Protein AF-K0YQU2-F1 (afdb_monomer)

Nearest PDB structures (foldseek):
  7sel-assembly1_A  TM=1.657E-01  e=1.301E+00  Escherichia coli
  4wpe-assembly1_A-2  TM=1.872E-01  e=9.953E+00  Saccharomyces cerevisiae S288C

Foldseek 3Di:
DVVVVVVVVVVVVVQVVLVVVLLLLLLVLLLVLLVLLLVLLLDALVSVLVSLLVLLLLQLQCQLLLLVAPDSVLLSVLLNVLLVVLLVCCLVVLDPVVLVVSLVVSLVSQVVSLVVVPPPDDPSVSNSVSSSVSNNLSSLSSCLSSCNVASLSSLLSNLLSVLSNVLSVPDQQDDDPVSLVSLLVVLLVSLQVSLVCCVPPPSNVVSLVVQLVLFDPVCSRSNVPSSVLSNQLSNQLSVLVNVLVVSVVVDPGNRDSSSSSNSSSSRSSNSSVSSVVSSVVGND

Organism: NCBI:txid888439

Mean predicted aligned error: 8.85 Å

pLDDT: mean 78.56, std 14.88, range [32.31, 94.12]

Solvent-accessible surface area (backbone atoms only — not comparable to full-atom values): 14200 Å² total; per-residue (Å²): 118,77,70,64,56,55,56,59,56,53,61,50,54,55,52,55,49,51,59,60,69,51,49,58,55,23,33,48,39,20,29,51,49,12,47,49,31,38,55,29,39,74,46,59,65,73,58,29,46,50,52,47,50,51,50,38,47,56,24,17,68,31,31,10,65,51,61,66,28,76,50,28,66,61,28,9,47,52,13,36,54,42,21,51,51,39,35,53,48,22,74,73,66,44,45,60,76,50,48,64,52,46,49,52,53,36,47,51,50,41,52,51,55,60,60,71,57,60,89,79,73,61,64,59,70,57,33,44,52,41,24,44,51,46,27,51,38,27,36,34,27,33,46,53,46,27,33,62,91,44,66,56,40,36,69,40,26,39,52,50,11,52,50,36,36,63,59,32,71,71,70,59,45,55,87,49,78,75,27,50,54,51,27,29,54,51,12,30,53,49,8,45,52,42,26,52,48,40,76,70,31,80,85,46,34,62,51,45,65,63,52,36,75,68,28,62,80,92,54,42,43,49,78,58,41,31,22,52,49,22,22,54,50,24,47,51,49,33,54,47,46,40,50,54,50,51,60,53,68,71,52,90,62,93,74,55,70,55,26,32,40,17,62,19,40,47,51,72,19,47,47,29,51,61,43,49,52,51,50,50,70,50,73,103

Sequence (284 aa):
MRKQQKARTAGTTETWGKVLANRPAFYLTTAFAGLALIVGALCPFPVFAAIVGAMVAGFCIPWGRAAHAPAPLVSSAVALIVSLVTLIVLMFTEDFSSVPACFSFALLATFIGEISRGMERTHMSISVACSATGAAIATAGASWVALGEDPLWQLMALPVGLVIIVASVGGFFRRGLKRLGVSLGAGVVVGLIVAVIITNSSALNATTKVFLPSLPATWSSPYLLFPIFGAVLSAGAFFVQGFVADFRALDKKPVPVSALIATGLMMPLAMSIPAYALARLAGA

Secondary structure (DSSP, 8-state):
-HHHHHHHHHHHHHHHHHHHHTHHHHHHHHHHHHHHHHHHTTS-HHHHHHHHHHHHHHHHHHHHHHTT-SSHHHHHHHHHHHHHHHHHHHHHH--TTHHHHHHHHHHHHHHHHHHHTTT--SSHHHHHHHHHHHHHHHHHHHTTGGGTTSTHHHHHHHHHHHHHHHHHTSSTTSSSHHHHHHHHHHHHHHHHHHHHHHHH-HHHHHHHHHHGGGS-GGG--HHHHHHHHHHHHHHHHHHHHHHHHHHHHH--SPPPHHHHHHHHHHHHHHTHHHHHHHHHHH--

Structure (mmCIF, N/CA/C/O backbone):
data_AF-K0YQU2-F1
#
_entry.id   AF-K0YQU2-F1
#
loop_
_atom_site.group_PDB
_atom_site.id
_atom_site.type_symbol
_atom_site.label_atom_id
_atom_site.label_alt_id
_atom_site.label_comp_id
_atom_site.label_asym_id
_atom_site.label_entity_id
_atom_site.label_seq_id
_atom_site.pdbx_PDB_ins_code
_atom_site.Cartn_x
_atom_site.Cartn_y
_atom_site.Cartn_z
_atom_site.occupancy
_atom_site.B_iso_or_equiv
_atom_site.auth_seq_id
_atom_site.auth_comp_id
_atom_site.auth_asym_id
_atom_site.auth_atom_id
_atom_site.pdbx_PDB_model_num
ATOM 1 N N . MET A 1 1 ? -49.647 0.022 21.800 1.00 45.28 1 MET A N 1
ATOM 2 C CA . MET A 1 1 ? -48.589 -0.842 21.214 1.00 45.28 1 MET A CA 1
ATOM 3 C C . MET A 1 1 ? -48.342 -0.650 19.706 1.00 45.28 1 MET A C 1
ATOM 5 O O . MET A 1 1 ? -47.190 -0.718 19.305 1.00 45.28 1 MET A O 1
ATOM 9 N N . ARG A 1 2 ? -49.329 -0.307 18.855 1.00 41.66 2 ARG A N 1
ATOM 10 C CA . ARG A 1 2 ? -49.107 -0.108 17.395 1.00 41.66 2 ARG A CA 1
ATOM 11 C C . ARG A 1 2 ? -48.231 1.098 16.980 1.00 41.66 2 ARG A C 1
ATOM 13 O O . ARG A 1 2 ? -47.649 1.068 15.902 1.00 41.66 2 ARG A O 1
ATOM 20 N N . LYS A 1 3 ? -48.081 2.142 17.811 1.00 37.81 3 LYS A N 1
ATOM 21 C CA . LYS A 1 3 ? -47.227 3.314 17.495 1.00 37.81 3 LYS A CA 1
ATOM 22 C C . LYS A 1 3 ? -45.721 3.073 17.717 1.00 37.81 3 LYS A C 1
ATOM 24 O O . LYS A 1 3 ? -44.916 3.613 16.971 1.00 37.81 3 LYS A O 1
ATOM 29 N N . GLN A 1 4 ? -45.330 2.205 18.656 1.00 34.62 4 GLN A N 1
ATOM 30 C CA . GLN A 1 4 ? -43.915 1.860 18.890 1.00 34.62 4 GLN A CA 1
ATOM 31 C C . GLN A 1 4 ? -43.341 0.910 17.825 1.00 34.62 4 GLN A C 1
ATOM 33 O O . GLN A 1 4 ? -42.142 0.924 17.558 1.00 34.62 4 GLN A O 1
ATOM 38 N N . GLN A 1 5 ? -44.192 0.126 17.160 1.00 35.72 5 GLN A N 1
ATOM 39 C CA . GLN A 1 5 ? -43.774 -0.791 16.096 1.00 35.72 5 GLN A CA 1
ATOM 40 C C . GLN A 1 5 ? -43.490 -0.070 14.764 1.00 35.72 5 GLN A C 1
ATOM 42 O O . GLN A 1 5 ? -42.589 -0.482 14.036 1.00 35.72 5 GLN A O 1
ATOM 47 N N . LYS A 1 6 ? -44.185 1.047 14.485 1.00 32.41 6 LYS A N 1
ATOM 48 C CA . LYS A 1 6 ? -43.942 1.906 13.308 1.00 32.41 6 LYS A CA 1
ATOM 49 C C . LYS A 1 6 ? -42.635 2.711 13.408 1.00 32.41 6 LYS A C 1
ATOM 51 O O . LYS A 1 6 ? -41.961 2.901 12.405 1.00 32.41 6 LYS A O 1
ATOM 56 N N . ALA A 1 7 ? -42.229 3.119 14.614 1.00 36.59 7 ALA A N 1
ATOM 57 C CA . ALA A 1 7 ? -40.946 3.801 14.831 1.00 36.59 7 ALA A CA 1
ATOM 58 C C . ALA A 1 7 ? -39.736 2.855 14.669 1.00 36.59 7 ALA A C 1
ATOM 60 O O . ALA A 1 7 ? -38.699 3.246 14.139 1.00 36.59 7 ALA A O 1
ATOM 61 N N . ARG A 1 8 ? -39.885 1.578 15.057 1.00 34.97 8 ARG A N 1
ATOM 62 C CA . ARG A 1 8 ? -38.840 0.546 14.905 1.00 34.97 8 ARG A CA 1
ATOM 63 C C . ARG A 1 8 ? -38.575 0.139 13.453 1.00 34.97 8 ARG A C 1
ATOM 65 O O . ARG A 1 8 ? -37.467 -0.283 13.149 1.00 34.97 8 ARG A O 1
ATOM 72 N N . THR A 1 9 ? -39.574 0.252 12.579 1.00 37.34 9 THR A N 1
ATOM 73 C CA . THR A 1 9 ? -39.449 -0.063 11.146 1.00 37.34 9 THR A CA 1
ATOM 74 C C . THR A 1 9 ? -38.937 1.116 10.321 1.00 37.34 9 THR A C 1
ATOM 76 O O . THR A 1 9 ? -38.263 0.885 9.327 1.00 37.34 9 THR A O 1
ATOM 79 N N . ALA A 1 10 ? -39.181 2.360 10.746 1.00 35.59 10 ALA A N 1
ATOM 80 C CA . ALA A 1 10 ? -38.617 3.551 10.102 1.00 35.59 10 ALA A CA 1
ATOM 81 C C . ALA A 1 10 ? -37.115 3.742 10.407 1.00 35.59 10 ALA A C 1
ATOM 83 O O . ALA A 1 10 ? -36.346 4.129 9.531 1.00 35.59 10 ALA A O 1
ATOM 84 N N . GLY A 1 11 ? -36.673 3.410 11.628 1.00 32.31 11 GLY A N 1
ATOM 85 C CA . GLY A 1 11 ? -35.264 3.543 12.023 1.00 32.31 11 GLY A CA 1
ATOM 86 C C . GLY A 1 11 ? -34.316 2.541 11.354 1.00 32.31 11 GLY A C 1
ATOM 87 O O . GLY A 1 11 ? -33.132 2.838 11.193 1.00 32.31 11 GLY A O 1
ATOM 88 N N . THR A 1 12 ? -34.813 1.371 10.936 1.00 39.69 12 THR A N 1
ATOM 89 C CA . THR A 1 12 ? -34.020 0.352 10.229 1.00 39.69 12 THR A CA 1
ATOM 90 C C . THR A 1 12 ? -33.905 0.645 8.734 1.00 39.69 12 THR A C 1
ATOM 92 O O . THR A 1 12 ? -32.818 0.527 8.177 1.00 39.69 12 THR A O 1
ATOM 95 N N . THR A 1 13 ? -34.963 1.096 8.060 1.00 37.78 13 THR A N 1
ATOM 96 C CA . THR A 1 13 ? -34.884 1.453 6.630 1.00 37.78 13 THR A CA 1
ATOM 97 C C . THR A 1 13 ? -34.011 2.682 6.364 1.00 37.78 13 THR A C 1
ATOM 99 O O . THR A 1 13 ? -33.266 2.678 5.384 1.00 37.78 13 THR A O 1
ATOM 102 N N . GLU A 1 14 ? -33.992 3.685 7.251 1.00 36.78 14 GLU A N 1
ATOM 103 C CA . GLU A 1 14 ? -33.068 4.829 7.132 1.00 36.78 14 GLU A CA 1
ATOM 104 C C . GLU A 1 14 ? -31.592 4.441 7.311 1.00 36.78 14 GLU A C 1
ATOM 106 O O . GLU A 1 14 ? -30.720 4.976 6.621 1.00 36.78 14 GLU A O 1
ATOM 111 N N . THR A 1 15 ? -31.284 3.506 8.218 1.00 43.41 15 THR A N 1
ATOM 112 C CA . THR A 1 15 ? -29.902 3.041 8.432 1.00 43.41 15 THR A CA 1
ATOM 113 C C . THR A 1 15 ? -29.418 2.190 7.266 1.00 43.41 15 THR A C 1
ATOM 115 O O . THR A 1 15 ? -28.311 2.415 6.780 1.00 43.41 15 THR A O 1
ATOM 118 N N . TRP A 1 16 ? -30.247 1.282 6.744 1.00 37.28 16 TRP A N 1
ATOM 119 C CA . TRP A 1 16 ? -29.904 0.495 5.553 1.00 37.28 16 TRP A CA 1
ATOM 120 C C . TRP A 1 16 ? -29.792 1.361 4.288 1.00 37.28 16 TRP A C 1
ATOM 122 O O . TRP A 1 16 ? -28.868 1.158 3.497 1.00 37.28 16 TRP A O 1
ATOM 132 N N . GLY A 1 17 ? -30.653 2.375 4.132 1.00 37.19 17 GLY A N 1
ATOM 133 C CA . GLY A 1 17 ? -30.578 3.358 3.045 1.00 37.19 17 GLY A CA 1
ATOM 134 C C . GLY A 1 17 ? -29.286 4.183 3.071 1.00 37.19 17 GLY A C 1
ATOM 135 O O . GLY A 1 17 ? -28.625 4.310 2.042 1.00 37.19 17 GLY A O 1
ATOM 136 N N . LYS A 1 18 ? -28.850 4.654 4.249 1.00 42.28 18 LYS A N 1
ATOM 137 C CA . LYS A 1 18 ? -27.558 5.354 4.424 1.00 42.28 18 LYS A CA 1
ATOM 138 C C . LYS A 1 18 ? -26.348 4.431 4.223 1.00 42.28 18 LYS A C 1
ATOM 140 O O . LYS A 1 18 ? -25.352 4.848 3.638 1.00 42.28 18 LYS A O 1
ATOM 145 N N . VAL A 1 19 ? -26.435 3.164 4.640 1.00 46.06 19 VAL A N 1
ATOM 146 C CA . VAL A 1 19 ? -25.386 2.145 4.419 1.00 46.06 19 VAL A CA 1
ATOM 147 C C . VAL A 1 19 ? -25.227 1.794 2.931 1.00 46.06 19 VAL A C 1
ATOM 149 O O . VAL A 1 19 ? -24.111 1.529 2.486 1.00 46.06 19 VAL A O 1
ATOM 152 N N . LEU A 1 20 ? -26.308 1.824 2.141 1.00 44.59 20 LEU A N 1
ATOM 153 C CA . LEU A 1 20 ? -26.271 1.669 0.679 1.00 44.59 20 LEU A CA 1
ATOM 154 C C . LEU A 1 20 ? -25.805 2.950 -0.036 1.00 44.59 20 LEU A C 1
ATOM 156 O O . LEU A 1 20 ? -24.986 2.855 -0.950 1.00 44.59 20 LEU A O 1
ATOM 160 N N . ALA A 1 21 ? -26.245 4.127 0.419 1.00 48.56 21 ALA A N 1
ATOM 161 C CA . ALA A 1 21 ? -25.894 5.429 -0.159 1.00 48.56 21 ALA A CA 1
ATOM 162 C C . ALA A 1 21 ? -24.423 5.840 0.057 1.00 48.56 21 ALA A C 1
ATOM 164 O O . ALA A 1 21 ? -23.897 6.641 -0.709 1.00 48.56 21 ALA A O 1
ATOM 165 N N . ASN A 1 22 ? -23.739 5.259 1.050 1.00 53.88 22 ASN A N 1
ATOM 166 C CA . ASN A 1 22 ? -22.342 5.566 1.386 1.00 53.88 22 ASN A CA 1
ATOM 167 C C . ASN A 1 22 ? -21.306 4.614 0.747 1.00 53.88 22 ASN A C 1
ATOM 169 O O . ASN A 1 22 ? -20.103 4.866 0.803 1.00 53.88 22 ASN A O 1
ATOM 173 N N . ARG A 1 23 ? -21.738 3.534 0.081 1.00 63.09 23 ARG A N 1
ATOM 174 C CA . ARG A 1 23 ? -20.846 2.680 -0.727 1.00 63.09 23 ARG A CA 1
ATOM 175 C C . ARG A 1 23 ? -20.081 3.408 -1.847 1.00 63.09 23 ARG A C 1
ATOM 177 O O . ARG A 1 23 ? -18.907 3.073 -2.008 1.00 63.09 23 ARG A O 1
ATOM 184 N N . PRO A 1 24 ? -20.647 4.382 -2.592 1.00 69.44 24 PRO A N 1
ATOM 185 C CA . PRO A 1 24 ? -19.921 5.040 -3.678 1.00 69.44 24 PRO A CA 1
ATOM 186 C C . PRO A 1 24 ? -18.710 5.834 -3.192 1.00 69.44 24 PRO A C 1
ATOM 188 O O . PRO A 1 24 ? -17.690 5.800 -3.862 1.00 69.44 24 PRO A O 1
ATOM 191 N N . ALA A 1 25 ? -18.761 6.474 -2.017 1.00 73.38 25 ALA A N 1
ATOM 192 C CA . ALA A 1 25 ? -17.635 7.264 -1.507 1.00 73.38 25 ALA A CA 1
ATOM 193 C C . ALA A 1 25 ? -16.365 6.418 -1.329 1.00 73.38 25 ALA A C 1
ATOM 195 O O . ALA A 1 25 ? -15.284 6.842 -1.711 1.00 73.38 25 ALA A O 1
ATOM 196 N N . PHE A 1 26 ? -16.507 5.190 -0.828 1.00 77.69 26 PHE A N 1
ATOM 197 C CA . PHE A 1 26 ? -15.396 4.244 -0.717 1.00 77.69 26 PHE A CA 1
ATOM 198 C C . PHE A 1 26 ? -14.792 3.893 -2.075 1.00 77.69 26 PHE A C 1
ATOM 200 O O . PHE A 1 26 ? -13.592 4.047 -2.272 1.00 77.69 26 PHE A O 1
ATOM 207 N N . TYR A 1 27 ? -15.631 3.431 -3.005 1.00 81.00 27 TYR A N 1
ATOM 208 C CA . TYR A 1 27 ? -15.171 2.999 -4.321 1.00 81.00 27 TYR A CA 1
ATOM 209 C C . TYR A 1 27 ? -14.570 4.161 -5.112 1.00 81.00 27 TYR A C 1
ATOM 211 O O . TYR A 1 27 ? -13.546 3.979 -5.760 1.00 81.00 27 TYR A O 1
ATOM 219 N N . LEU A 1 28 ? -15.139 5.362 -4.977 1.00 84.12 28 LEU A N 1
ATOM 220 C CA . LEU A 1 28 ? -14.582 6.589 -5.533 1.00 84.12 28 LEU A CA 1
ATOM 221 C C . LEU A 1 28 ? -13.216 6.898 -4.923 1.00 84.12 28 LEU A C 1
ATOM 223 O O . LEU A 1 28 ? -12.273 7.087 -5.679 1.00 84.12 28 LEU A O 1
ATOM 227 N N . THR A 1 29 ? -13.064 6.904 -3.594 1.00 85.75 29 THR A N 1
ATOM 228 C CA . THR A 1 29 ? -11.754 7.162 -2.969 1.00 85.75 29 THR A CA 1
ATOM 229 C C . THR A 1 29 ? -10.708 6.143 -3.412 1.00 85.75 29 THR A C 1
ATOM 231 O O . THR A 1 29 ? -9.597 6.530 -3.762 1.00 85.75 29 THR A O 1
ATOM 234 N N . THR A 1 30 ? -11.053 4.855 -3.443 1.00 86.25 30 THR A N 1
ATOM 235 C CA . THR A 1 30 ? -10.138 3.803 -3.902 1.00 86.25 30 THR A CA 1
ATOM 236 C C . THR A 1 30 ? -9.769 3.986 -5.376 1.00 86.25 30 THR A C 1
ATOM 238 O O . THR A 1 30 ? -8.590 3.909 -5.713 1.00 86.25 30 THR A O 1
ATOM 241 N N . ALA A 1 31 ? -10.733 4.304 -6.247 1.00 88.25 31 ALA A N 1
ATOM 242 C CA . ALA A 1 31 ? -10.476 4.582 -7.660 1.00 88.25 31 ALA A CA 1
ATOM 243 C C . ALA A 1 31 ? -9.589 5.823 -7.857 1.00 88.25 31 ALA A C 1
ATOM 245 O O . ALA A 1 31 ? -8.619 5.763 -8.610 1.00 88.25 31 ALA A O 1
ATOM 246 N N . PHE A 1 32 ? -9.870 6.920 -7.144 1.00 91.25 32 PHE A N 1
ATOM 247 C CA . PHE A 1 32 ? -9.057 8.139 -7.178 1.00 91.25 32 PHE A CA 1
ATOM 248 C C . PHE A 1 32 ? -7.636 7.892 -6.686 1.00 91.25 32 PHE A C 1
ATOM 250 O O . PHE A 1 32 ? -6.695 8.415 -7.270 1.00 91.25 32 PHE A O 1
ATOM 257 N N . ALA A 1 33 ? -7.464 7.077 -5.650 1.00 90.88 33 ALA A N 1
ATOM 258 C CA . ALA A 1 33 ? -6.143 6.727 -5.159 1.00 90.88 33 ALA A CA 1
ATOM 259 C C . ALA A 1 33 ? -5.370 5.835 -6.144 1.00 90.88 33 ALA A C 1
ATOM 261 O O . ALA A 1 33 ? -4.177 6.042 -6.348 1.00 90.88 33 ALA A O 1
ATOM 262 N N . GLY A 1 34 ? -6.047 4.889 -6.805 1.00 91.38 34 GLY A N 1
ATOM 263 C CA . GLY A 1 34 ? -5.455 4.118 -7.901 1.00 91.38 34 GLY A CA 1
ATOM 264 C C . GLY A 1 34 ? -5.037 5.012 -9.073 1.00 91.38 34 GLY A C 1
ATOM 265 O O . GLY A 1 34 ? -3.929 4.879 -9.586 1.00 91.38 34 GLY A O 1
ATOM 266 N N . LEU A 1 35 ? -5.877 5.985 -9.437 1.00 93.00 35 LEU A N 1
ATOM 267 C CA . LEU A 1 35 ? -5.555 6.984 -10.457 1.00 93.00 35 LEU A CA 1
ATOM 268 C C . LEU A 1 35 ? -4.378 7.875 -10.036 1.00 93.00 35 LEU A C 1
ATOM 270 O O . LEU A 1 35 ? -3.512 8.155 -10.858 1.00 93.00 35 LEU A O 1
ATOM 274 N N . ALA A 1 36 ? -4.314 8.285 -8.768 1.00 93.06 36 ALA A N 1
ATOM 275 C CA . ALA A 1 36 ? -3.219 9.091 -8.235 1.00 93.06 36 ALA A CA 1
ATOM 276 C C . ALA A 1 36 ? -1.871 8.362 -8.331 1.00 93.06 36 ALA A C 1
ATOM 278 O O . ALA A 1 36 ? -0.874 8.991 -8.670 1.00 93.06 36 ALA A O 1
ATOM 279 N N . LEU A 1 37 ? -1.844 7.041 -8.115 1.00 92.00 37 LEU A N 1
ATOM 280 C CA . LEU A 1 37 ? -0.643 6.227 -8.333 1.00 92.00 37 LEU A CA 1
ATOM 281 C C . LEU A 1 37 ? -0.259 6.147 -9.818 1.00 92.00 37 LEU A C 1
ATOM 283 O O . LEU A 1 37 ? 0.916 6.289 -10.142 1.00 92.00 37 LEU A O 1
ATOM 287 N N . ILE A 1 38 ? -1.231 5.983 -10.725 1.00 91.69 38 ILE A N 1
ATOM 288 C CA . ILE A 1 38 ? -0.979 5.963 -12.180 1.00 91.69 38 ILE A CA 1
ATOM 289 C C . ILE A 1 38 ? -0.418 7.304 -12.661 1.00 91.69 38 ILE A C 1
ATOM 291 O O . ILE A 1 38 ? 0.577 7.332 -13.377 1.00 91.69 38 ILE A O 1
ATOM 295 N N . VAL A 1 39 ? -1.045 8.415 -12.268 1.00 90.81 39 VAL A N 1
ATOM 296 C CA . VAL A 1 39 ? -0.579 9.763 -12.624 1.00 90.81 39 VAL A CA 1
ATOM 297 C C . VAL A 1 39 ? 0.779 10.029 -11.984 1.00 90.81 39 VAL A C 1
ATOM 299 O O . VAL A 1 39 ? 1.688 10.504 -12.656 1.00 90.81 39 VAL A O 1
ATOM 302 N N . GLY A 1 40 ? 0.942 9.658 -10.713 1.00 88.25 40 GLY A N 1
ATOM 303 C CA . GLY A 1 40 ? 2.195 9.793 -9.985 1.00 88.25 40 GLY A CA 1
ATOM 304 C C . GLY A 1 40 ? 3.355 9.043 -10.643 1.00 88.25 40 GLY A C 1
ATOM 305 O O . GLY A 1 40 ? 4.455 9.583 -10.684 1.00 88.25 40 GLY A O 1
ATOM 306 N N . ALA A 1 41 ? 3.107 7.872 -11.241 1.00 87.81 41 ALA A N 1
ATOM 307 C CA . ALA A 1 41 ? 4.103 7.113 -12.007 1.00 87.81 41 ALA A CA 1
ATOM 308 C C . ALA A 1 41 ? 4.654 7.870 -13.231 1.00 87.81 41 ALA A C 1
ATOM 310 O O . ALA A 1 41 ? 5.731 7.540 -13.721 1.00 87.81 41 ALA A O 1
ATOM 311 N N . LEU A 1 42 ? 3.921 8.870 -13.732 1.00 87.12 42 LEU A N 1
ATOM 312 C CA . LEU A 1 42 ? 4.318 9.716 -14.863 1.00 87.12 42 LEU A CA 1
ATOM 313 C C . LEU A 1 42 ? 4.958 11.041 -14.419 1.00 87.12 42 LEU A C 1
ATOM 315 O O . LEU A 1 42 ? 5.406 11.821 -15.259 1.00 87.12 42 LEU A O 1
ATOM 319 N N . CYS A 1 43 ? 4.973 11.327 -13.117 1.00 87.81 43 CYS A N 1
ATOM 320 C CA . CYS A 1 43 ? 5.525 12.555 -12.563 1.00 87.81 43 CYS A CA 1
ATOM 321 C C . CYS A 1 43 ? 6.977 12.365 -12.085 1.00 87.81 43 CYS A C 1
ATOM 323 O O . CYS A 1 43 ? 7.444 11.240 -11.924 1.00 87.81 43 CYS A O 1
ATOM 325 N N . PRO A 1 44 ? 7.713 13.456 -11.808 1.00 87.75 44 PRO A N 1
ATOM 326 C CA . PRO A 1 44 ? 8.977 13.382 -11.080 1.00 87.75 44 PRO A CA 1
ATOM 327 C C . PRO A 1 44 ? 8.789 12.817 -9.665 1.00 87.75 44 PRO A C 1
ATOM 329 O O . PRO A 1 44 ? 7.760 13.057 -9.028 1.00 87.75 44 PRO A O 1
ATOM 332 N N . PHE A 1 45 ? 9.813 12.141 -9.138 1.00 86.06 45 PHE A N 1
ATOM 333 C CA . PHE A 1 45 ? 9.758 11.497 -7.820 1.00 86.06 45 PHE A CA 1
ATOM 334 C C . PHE A 1 45 ? 9.293 12.415 -6.668 1.00 86.06 45 PHE A C 1
ATOM 336 O O . PHE A 1 45 ? 8.426 11.985 -5.908 1.00 86.06 45 PHE A O 1
ATOM 343 N N . PRO A 1 46 ? 9.726 13.692 -6.551 1.00 89.06 46 PRO A N 1
ATOM 344 C CA . PRO A 1 46 ? 9.232 14.575 -5.489 1.00 89.06 46 PRO A CA 1
ATOM 345 C C . PRO A 1 46 ? 7.711 14.786 -5.520 1.00 89.06 46 PRO A C 1
ATOM 347 O O . PRO A 1 46 ? 7.071 14.898 -4.475 1.00 89.06 46 PRO A O 1
ATOM 350 N N . VAL A 1 47 ? 7.115 14.804 -6.716 1.00 90.44 47 VAL A N 1
ATOM 351 C CA . VAL A 1 47 ? 5.661 14.922 -6.887 1.00 90.44 47 VAL A CA 1
ATOM 352 C C . VAL A 1 47 ? 4.975 13.624 -6.464 1.00 90.44 47 VAL A C 1
ATOM 354 O O . VAL A 1 47 ? 3.970 13.670 -5.757 1.00 90.44 47 VAL A O 1
ATOM 357 N N . PHE A 1 48 ? 5.535 12.468 -6.830 1.00 90.31 48 PHE A N 1
ATOM 358 C CA . PHE A 1 48 ? 5.033 11.168 -6.382 1.00 90.31 48 PHE A CA 1
ATOM 359 C C . PHE A 1 48 ? 5.088 11.025 -4.853 1.00 90.31 48 PHE A C 1
ATOM 361 O O . PHE A 1 48 ? 4.084 10.671 -4.233 1.00 90.31 48 PHE A O 1
ATOM 368 N N . ALA A 1 49 ? 6.212 11.385 -4.229 1.00 90.31 49 ALA A N 1
ATOM 369 C CA . ALA A 1 49 ? 6.368 11.381 -2.776 1.00 90.31 49 ALA A CA 1
ATOM 370 C C . ALA A 1 49 ? 5.351 12.309 -2.087 1.00 90.31 49 ALA A C 1
ATOM 372 O O . ALA A 1 49 ? 4.754 11.931 -1.077 1.00 90.31 49 ALA A O 1
ATOM 373 N N . ALA A 1 50 ? 5.075 13.487 -2.662 1.00 91.50 50 ALA A N 1
ATOM 374 C CA . ALA A 1 50 ? 4.041 14.392 -2.161 1.00 91.50 50 ALA A CA 1
ATOM 375 C C . ALA A 1 50 ? 2.623 13.800 -2.279 1.00 91.50 50 ALA A C 1
ATOM 377 O O . ALA A 1 50 ? 1.829 13.929 -1.345 1.00 91.50 50 ALA A O 1
ATOM 378 N N . ILE A 1 51 ? 2.308 13.110 -3.384 1.00 93.25 51 ILE A N 1
ATOM 379 C CA . ILE A 1 51 ? 1.033 12.393 -3.562 1.00 93.25 51 ILE A CA 1
ATOM 380 C C . ILE A 1 51 ? 0.879 11.309 -2.487 1.00 93.25 51 ILE A C 1
ATOM 382 O O . ILE A 1 51 ? -0.153 11.255 -1.816 1.00 93.25 51 ILE A O 1
ATOM 386 N N . VAL A 1 52 ? 1.912 10.488 -2.271 1.00 92.12 52 VAL A N 1
ATOM 387 C CA . VAL A 1 52 ? 1.926 9.459 -1.217 1.00 92.12 52 VAL A CA 1
ATOM 388 C C . VAL A 1 52 ? 1.746 10.095 0.162 1.00 92.12 52 VAL A C 1
ATOM 390 O O . VAL A 1 52 ? 0.909 9.638 0.940 1.00 92.12 52 VAL A O 1
ATOM 393 N N . GLY A 1 53 ? 2.460 11.185 0.456 1.00 92.44 53 GLY A N 1
ATOM 394 C CA . GLY A 1 53 ? 2.322 11.931 1.709 1.00 92.44 53 GLY A CA 1
ATOM 395 C C . GLY A 1 53 ? 0.900 12.452 1.936 1.00 92.44 53 GLY A C 1
ATOM 396 O O . GLY A 1 53 ? 0.351 12.307 3.030 1.00 92.44 53 GLY A O 1
ATOM 397 N N . ALA A 1 54 ? 0.253 12.977 0.892 1.00 93.69 54 ALA A N 1
ATOM 398 C CA . ALA A 1 54 ? -1.142 13.409 0.952 1.00 93.69 54 ALA A CA 1
ATOM 399 C C . ALA A 1 54 ? -2.106 12.236 1.202 1.00 93.69 54 ALA A C 1
ATOM 401 O O . ALA A 1 54 ? -3.054 12.373 1.979 1.00 93.69 54 ALA A O 1
ATOM 402 N N . MET A 1 55 ? -1.857 11.069 0.599 1.00 94.12 55 MET A N 1
ATOM 403 C CA . MET A 1 55 ? -2.647 9.853 0.835 1.00 94.12 55 MET A CA 1
ATOM 404 C C . MET A 1 55 ? -2.482 9.332 2.266 1.00 94.12 55 MET A C 1
ATOM 406 O O . MET A 1 55 ? -3.472 8.990 2.912 1.00 94.12 55 MET A O 1
ATOM 410 N N . VAL A 1 56 ? -1.253 9.321 2.786 1.00 94.00 56 VAL A N 1
ATOM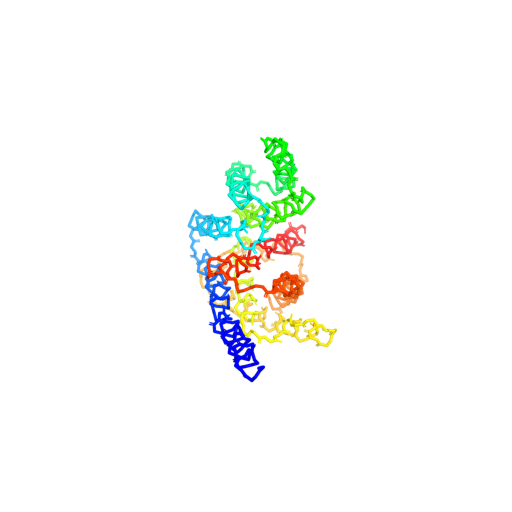 411 C CA . VAL A 1 56 ? -0.949 8.965 4.179 1.00 94.00 56 VAL A CA 1
ATOM 412 C C . VAL A 1 56 ? -1.666 9.916 5.140 1.00 94.00 56 VAL A C 1
ATOM 414 O O . VAL A 1 56 ? -2.383 9.460 6.030 1.00 94.00 56 VAL A O 1
ATOM 417 N N . ALA A 1 57 ? -1.569 11.232 4.933 1.00 92.94 57 ALA A N 1
ATOM 418 C CA . ALA A 1 57 ? -2.265 12.212 5.766 1.00 92.94 57 ALA A CA 1
ATOM 419 C C . ALA A 1 57 ? -3.796 12.059 5.685 1.00 92.94 57 ALA A C 1
ATOM 421 O O . ALA A 1 57 ? -4.478 12.037 6.714 1.00 92.94 57 ALA A O 1
ATOM 422 N N . GLY A 1 58 ? -4.333 11.883 4.473 1.00 91.00 58 GLY A N 1
ATOM 423 C CA . GLY A 1 58 ? -5.758 11.652 4.222 1.00 91.00 58 GLY A CA 1
ATOM 424 C C . GLY A 1 58 ? -6.296 10.368 4.859 1.00 91.00 58 GLY A C 1
ATOM 425 O O . GLY A 1 58 ? -7.476 10.306 5.203 1.00 91.00 58 GLY A O 1
ATOM 426 N N . PHE A 1 59 ? -5.438 9.367 5.071 1.00 93.12 59 PHE A N 1
ATOM 427 C CA . PHE A 1 59 ? -5.749 8.160 5.833 1.00 93.12 59 PHE A CA 1
ATOM 428 C C . PHE A 1 59 ? -5.676 8.397 7.350 1.00 93.12 59 PHE A C 1
ATOM 430 O O . PHE A 1 59 ? -6.631 8.093 8.069 1.00 93.12 59 PHE A O 1
ATOM 437 N N . CYS A 1 60 ? -4.572 8.971 7.836 1.00 91.88 60 CYS A N 1
ATOM 438 C CA . CYS A 1 60 ? -4.287 9.121 9.265 1.00 91.88 60 CYS A CA 1
ATOM 439 C C . CYS A 1 60 ? -5.243 10.088 9.973 1.00 91.88 60 CYS A C 1
ATOM 441 O O . CYS A 1 60 ? -5.701 9.795 11.076 1.00 91.88 60 CYS A O 1
ATOM 443 N N . ILE A 1 61 ? -5.594 11.221 9.353 1.00 91.00 61 ILE A N 1
ATOM 444 C CA . ILE A 1 61 ? -6.465 12.241 9.967 1.00 91.00 61 ILE A CA 1
ATOM 445 C C . ILE A 1 61 ? -7.817 11.641 10.409 1.00 91.00 61 ILE A C 1
ATOM 447 O O . ILE A 1 61 ? -8.168 11.744 11.590 1.00 91.00 61 ILE A O 1
ATOM 451 N N . PRO A 1 62 ? -8.586 10.972 9.531 1.00 89.69 62 PRO A N 1
ATOM 452 C CA . PRO A 1 62 ? -9.850 10.352 9.919 1.00 89.69 62 PRO A CA 1
ATOM 453 C C . PRO A 1 62 ? -9.717 8.982 10.604 1.00 89.69 62 PRO A C 1
ATOM 455 O O . PRO A 1 62 ? -10.742 8.462 11.055 1.00 89.69 62 PRO A O 1
ATOM 458 N N . TRP A 1 63 ? -8.511 8.406 10.703 1.00 89.44 63 TRP A N 1
ATOM 459 C CA . TRP A 1 63 ? -8.285 7.027 11.153 1.00 89.44 63 TRP A CA 1
ATOM 460 C C . TRP A 1 63 ? -8.967 6.686 12.476 1.00 89.44 63 TRP A C 1
ATOM 462 O O . TRP A 1 63 ? -9.764 5.752 12.529 1.00 89.44 63 TRP A O 1
ATOM 472 N N . GLY A 1 64 ? -8.716 7.452 13.538 1.00 83.94 64 GLY A N 1
ATOM 473 C CA . GLY A 1 64 ? -9.238 7.119 14.861 1.00 83.94 64 GLY A CA 1
ATOM 474 C C . GLY A 1 64 ? -10.766 7.114 14.922 1.00 83.94 64 GLY A C 1
ATOM 475 O O . GLY A 1 64 ? -11.351 6.320 15.656 1.00 83.94 64 GLY A O 1
ATOM 476 N N . ARG A 1 65 ? -11.431 7.944 14.103 1.00 83.88 65 ARG A N 1
ATOM 477 C CA . ARG A 1 65 ? -12.897 7.911 13.944 1.00 83.88 65 ARG A CA 1
ATOM 478 C C . ARG A 1 65 ? -13.346 6.723 13.097 1.00 83.88 65 ARG A C 1
ATOM 480 O O . ARG A 1 65 ? -14.375 6.134 13.403 1.00 83.88 65 ARG A O 1
ATOM 487 N N . ALA A 1 66 ? -12.592 6.378 12.054 1.00 83.12 66 ALA A N 1
ATOM 488 C CA . ALA A 1 66 ? -12.876 5.225 11.205 1.00 83.12 66 ALA A CA 1
ATOM 489 C C . ALA A 1 66 ? -12.780 3.909 11.982 1.00 83.12 66 ALA A C 1
ATOM 491 O O . ALA A 1 66 ? -13.672 3.076 11.894 1.00 83.12 66 ALA A O 1
ATOM 492 N N . ALA A 1 67 ? -11.745 3.766 12.806 1.00 82.56 67 ALA A N 1
ATOM 493 C CA . ALA A 1 67 ? -11.508 2.592 13.633 1.00 82.56 67 ALA A CA 1
ATOM 494 C C . ALA A 1 67 ? -12.339 2.551 14.921 1.00 82.56 67 ALA A C 1
ATOM 496 O O . ALA A 1 67 ? -12.171 1.621 15.704 1.00 82.56 67 ALA A O 1
ATOM 497 N N . HIS A 1 68 ? -13.203 3.548 15.159 1.00 80.50 68 HIS A N 1
ATOM 498 C CA . HIS A 1 68 ? -13.987 3.667 16.392 1.00 80.50 68 HIS A CA 1
ATOM 499 C C . HIS A 1 68 ? -13.106 3.562 17.651 1.00 80.50 68 HIS A C 1
ATOM 501 O O . HIS A 1 68 ? -13.495 2.967 18.658 1.00 80.50 68 HIS A O 1
ATOM 507 N N . ALA A 1 69 ? -11.899 4.132 17.583 1.00 80.81 69 ALA A N 1
ATOM 508 C CA . ALA A 1 69 ? -10.925 4.027 18.653 1.00 80.81 69 ALA A CA 1
ATOM 509 C C . ALA A 1 69 ? -11.454 4.720 19.926 1.00 80.81 69 ALA A C 1
ATOM 511 O O . ALA A 1 69 ? -12.017 5.815 19.827 1.00 80.81 69 ALA A O 1
ATOM 512 N N . PRO A 1 70 ? -11.226 4.149 21.126 1.00 80.19 70 PRO A N 1
ATOM 513 C CA . PRO A 1 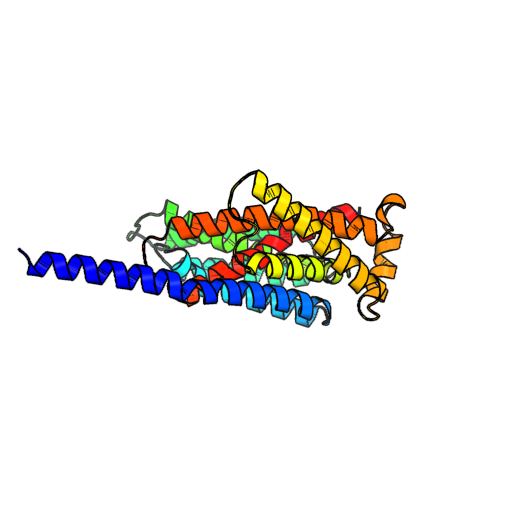70 ? -11.597 4.776 22.396 1.00 80.19 70 PRO A CA 1
ATOM 514 C C . PRO A 1 70 ? -11.029 6.194 22.580 1.00 80.19 70 PRO A C 1
ATOM 516 O O . PRO A 1 70 ? -11.661 7.019 23.230 1.00 80.19 70 PRO A O 1
ATOM 519 N N . ALA A 1 71 ? -9.863 6.496 21.995 1.00 81.19 71 ALA A N 1
ATOM 520 C CA . ALA A 1 71 ? -9.370 7.863 21.804 1.00 81.19 71 ALA A CA 1
ATOM 521 C C . ALA A 1 71 ? -9.065 8.129 20.321 1.00 81.19 71 ALA A C 1
ATOM 523 O O . ALA A 1 71 ? -7.952 7.863 19.856 1.00 81.19 71 ALA A O 1
ATOM 524 N N . PRO A 1 72 ? -10.016 8.696 19.560 1.00 82.44 72 PRO A N 1
ATOM 525 C CA . PRO A 1 72 ? -9.850 8.868 18.122 1.00 82.44 72 PRO A CA 1
ATOM 526 C C . PRO A 1 72 ? -8.749 9.879 17.776 1.00 82.44 72 PRO A C 1
ATOM 528 O O . PRO A 1 72 ? -8.010 9.670 16.821 1.00 82.44 72 PRO A O 1
ATOM 531 N N . LEU A 1 73 ? -8.599 10.951 18.560 1.00 85.00 73 LEU A N 1
ATOM 532 C CA . LEU A 1 73 ? -7.574 11.970 18.311 1.00 85.00 73 LEU A CA 1
ATOM 533 C C . LEU A 1 73 ? -6.161 11.428 18.541 1.00 85.00 73 LEU A C 1
ATOM 535 O O . LEU A 1 73 ? -5.292 11.652 17.707 1.00 85.00 73 LEU A O 1
ATOM 539 N N . VAL A 1 74 ? -5.951 10.680 19.629 1.00 82.19 74 VAL A N 1
ATOM 540 C CA . VAL A 1 74 ? -4.649 10.070 19.943 1.00 82.19 74 VAL A CA 1
ATOM 541 C C . VAL A 1 74 ? -4.280 9.052 18.869 1.00 82.19 74 VAL A C 1
ATOM 543 O O . VAL A 1 74 ? -3.175 9.098 18.343 1.00 82.19 74 VAL A O 1
ATOM 546 N N . SER A 1 75 ? -5.225 8.197 18.472 1.00 84.38 75 SER A N 1
ATOM 547 C CA . SER A 1 75 ? -4.993 7.189 17.433 1.00 84.38 75 SER A CA 1
ATOM 548 C C . SER A 1 75 ? -4.625 7.812 16.080 1.00 84.38 75 SER A C 1
ATOM 550 O O . SER A 1 75 ? -3.641 7.409 15.460 1.00 84.38 75 SER A O 1
ATOM 552 N N . SER A 1 76 ? -5.366 8.839 15.645 1.00 87.25 76 SER A N 1
ATOM 553 C CA . SER A 1 76 ? -5.050 9.586 14.420 1.00 87.25 76 SER A CA 1
ATOM 554 C C . SER A 1 76 ? -3.703 10.309 14.510 1.00 87.25 76 SER A C 1
ATOM 556 O O . SER A 1 76 ? -2.934 10.286 13.551 1.00 87.25 76 SER A O 1
ATOM 558 N N . ALA A 1 77 ? -3.400 10.940 15.650 1.00 87.12 77 ALA A N 1
ATOM 559 C CA . ALA A 1 77 ? -2.154 11.674 15.852 1.00 87.12 77 ALA A CA 1
ATOM 560 C C . ALA A 1 77 ? -0.936 10.745 15.840 1.00 87.12 77 ALA A C 1
ATOM 562 O O . ALA A 1 77 ? 0.039 11.046 15.160 1.00 87.12 77 ALA A O 1
ATOM 563 N N . VAL A 1 78 ? -1.006 9.600 16.525 1.00 86.19 78 VAL A N 1
ATOM 564 C CA . VAL A 1 78 ? 0.072 8.600 16.526 1.00 86.19 78 VAL A CA 1
ATOM 565 C C . VAL A 1 78 ? 0.316 8.085 15.109 1.00 86.19 78 VAL A C 1
ATOM 567 O O . VAL A 1 78 ? 1.455 8.122 14.649 1.00 86.19 78 VAL A O 1
ATOM 570 N N . ALA A 1 79 ? -0.736 7.684 14.386 1.00 87.44 79 ALA A N 1
ATOM 571 C CA . ALA A 1 79 ? -0.598 7.219 13.006 1.00 87.44 79 ALA A CA 1
ATOM 572 C C . ALA A 1 79 ? 0.026 8.296 12.099 1.00 87.44 79 ALA A C 1
ATOM 574 O O . ALA A 1 79 ? 0.928 7.995 11.315 1.00 87.44 79 ALA A O 1
ATOM 575 N N . LEU A 1 80 ? -0.402 9.557 12.234 1.00 89.38 80 LEU A N 1
ATOM 576 C CA . LEU A 1 80 ? 0.117 10.669 11.437 1.00 89.38 80 LEU A CA 1
ATOM 577 C C . LEU A 1 80 ? 1.581 10.985 11.762 1.00 89.38 80 LEU A C 1
ATOM 579 O O . LEU A 1 80 ? 2.401 11.038 10.854 1.00 89.38 80 LEU A O 1
ATOM 583 N N . ILE A 1 81 ? 1.922 11.173 13.039 1.00 88.69 81 ILE A N 1
ATOM 584 C CA . ILE A 1 81 ? 3.282 11.539 13.463 1.00 88.69 81 ILE A CA 1
ATOM 585 C C . ILE A 1 81 ? 4.267 10.450 13.047 1.00 88.69 81 ILE A C 1
ATOM 587 O O . ILE A 1 81 ? 5.280 10.746 12.421 1.00 88.69 81 ILE A O 1
ATOM 591 N N . VAL A 1 82 ? 3.947 9.187 13.333 1.00 88.19 82 VAL A N 1
ATOM 592 C CA . VAL A 1 82 ? 4.802 8.051 12.973 1.00 88.19 82 VAL A CA 1
ATOM 593 C C . VAL A 1 82 ? 5.012 7.984 11.468 1.00 88.19 82 VAL A C 1
ATOM 595 O O . VAL A 1 82 ? 6.140 7.809 11.016 1.00 88.19 82 VAL A O 1
ATOM 598 N N . SER A 1 83 ? 3.942 8.087 10.681 1.00 88.00 83 SER A N 1
ATOM 599 C CA . SER A 1 83 ? 4.046 7.942 9.228 1.00 88.00 83 SER A CA 1
ATOM 600 C C . SER A 1 83 ? 4.768 9.117 8.574 1.00 88.00 83 SER A C 1
ATOM 602 O O . SER A 1 83 ? 5.549 8.891 7.656 1.00 88.00 83 SER A O 1
ATOM 604 N N . LEU A 1 84 ? 4.613 10.342 9.089 1.00 89.56 84 LEU A N 1
ATOM 605 C CA . LEU A 1 84 ? 5.410 11.495 8.660 1.00 89.56 84 LEU A CA 1
ATOM 606 C C . LEU A 1 84 ? 6.889 11.332 9.018 1.00 89.56 84 LEU A C 1
ATOM 608 O O . LEU A 1 84 ? 7.743 11.576 8.173 1.00 89.56 84 LEU A O 1
ATOM 612 N N . VAL A 1 85 ? 7.199 10.872 10.234 1.00 90.12 85 VAL A N 1
ATOM 613 C CA . VAL A 1 85 ? 8.582 10.556 10.623 1.00 90.12 85 VAL A CA 1
ATOM 614 C C . VAL A 1 85 ? 9.146 9.454 9.729 1.00 90.12 85 VAL A C 1
ATOM 616 O O . VAL A 1 85 ? 10.269 9.579 9.263 1.00 90.12 85 VAL A O 1
ATOM 619 N N . THR A 1 86 ? 8.359 8.418 9.426 1.00 90.25 86 THR A N 1
ATOM 620 C CA . THR A 1 86 ? 8.766 7.340 8.512 1.00 90.25 86 THR A CA 1
ATOM 621 C C . THR A 1 86 ? 9.062 7.894 7.120 1.00 90.25 86 THR A C 1
ATOM 623 O O . THR A 1 86 ? 10.107 7.587 6.565 1.00 90.25 86 THR A O 1
ATOM 626 N N . LEU A 1 87 ? 8.180 8.735 6.568 1.00 89.00 87 LEU A N 1
ATOM 627 C CA . LEU A 1 87 ? 8.396 9.394 5.277 1.00 89.00 87 LEU A CA 1
ATOM 628 C C . LEU A 1 87 ? 9.693 10.203 5.280 1.00 89.00 87 LEU A C 1
ATOM 630 O O . LEU A 1 87 ? 10.490 10.058 4.363 1.00 89.00 87 LEU A O 1
ATOM 634 N N . ILE A 1 88 ? 9.922 11.007 6.320 1.00 89.44 88 ILE A N 1
ATOM 635 C CA . ILE A 1 88 ? 11.140 11.812 6.455 1.00 89.44 88 ILE A CA 1
ATOM 636 C C . ILE A 1 88 ? 12.377 10.913 6.511 1.00 89.44 88 ILE A C 1
ATOM 638 O O . ILE A 1 88 ? 13.319 11.145 5.764 1.00 89.44 88 ILE A O 1
ATOM 642 N N . VAL A 1 89 ? 12.369 9.876 7.355 1.00 90.00 89 VAL A N 1
ATOM 643 C CA . VAL A 1 89 ? 13.482 8.921 7.455 1.00 90.00 89 VAL A CA 1
ATOM 644 C C . VAL A 1 89 ? 13.752 8.295 6.093 1.00 90.00 89 VAL A C 1
ATOM 646 O O . VAL A 1 89 ? 14.883 8.347 5.635 1.00 90.00 89 VAL A O 1
ATOM 649 N N . LEU A 1 90 ? 12.722 7.807 5.401 1.00 87.81 90 LEU A N 1
ATOM 650 C CA . LEU A 1 90 ? 12.866 7.200 4.078 1.00 87.81 90 LEU A CA 1
ATOM 651 C C . LEU A 1 90 ? 13.358 8.170 3.006 1.00 87.81 90 LEU A C 1
ATOM 653 O O . LEU A 1 90 ? 14.078 7.742 2.117 1.00 87.81 90 LEU A O 1
ATOM 657 N N . MET A 1 91 ? 13.017 9.455 3.089 1.00 85.38 91 MET A N 1
ATOM 658 C CA . MET A 1 91 ? 13.565 10.467 2.180 1.00 85.38 91 MET A CA 1
ATOM 659 C C . MET A 1 91 ? 15.064 10.716 2.387 1.00 85.38 91 MET A C 1
ATOM 661 O O . MET A 1 91 ? 15.703 11.248 1.489 1.00 85.38 91 MET A O 1
ATOM 665 N N . PHE A 1 92 ? 15.611 10.386 3.561 1.00 86.38 92 PHE A N 1
ATOM 666 C CA . PHE A 1 92 ? 17.034 10.566 3.866 1.00 86.38 92 PHE A CA 1
ATOM 667 C C . PHE A 1 92 ? 17.840 9.273 3.785 1.00 86.38 92 PHE A C 1
ATOM 669 O O . PHE A 1 92 ? 19.008 9.312 3.412 1.00 86.38 92 PHE A O 1
ATOM 676 N N . THR A 1 93 ? 17.256 8.150 4.203 1.00 84.62 93 THR A N 1
ATOM 677 C CA . THR A 1 93 ? 17.940 6.855 4.233 1.00 84.62 93 THR A CA 1
ATOM 678 C C . THR A 1 93 ? 17.763 6.085 2.946 1.00 84.62 93 THR A C 1
ATOM 680 O O . THR A 1 93 ? 18.576 5.210 2.687 1.00 84.62 93 THR A O 1
ATOM 683 N N . GLU A 1 94 ? 16.642 6.307 2.253 1.00 76.69 94 GLU A N 1
ATOM 684 C CA . GLU A 1 94 ? 16.190 5.575 1.062 1.00 76.69 94 GLU A CA 1
ATOM 685 C C . GLU A 1 94 ? 16.055 4.040 1.246 1.00 76.69 94 GLU A C 1
ATOM 687 O O . GLU A 1 94 ? 15.476 3.340 0.423 1.00 76.69 94 GLU A O 1
ATOM 692 N N . ASP A 1 95 ? 16.429 3.518 2.417 1.00 80.50 95 ASP A N 1
ATOM 693 C CA . ASP A 1 95 ? 16.366 2.110 2.776 1.00 80.50 95 ASP A CA 1
ATOM 694 C C . ASP A 1 95 ? 15.020 1.697 3.398 1.00 80.50 95 ASP A C 1
ATOM 696 O O . ASP A 1 95 ? 14.566 2.216 4.424 1.00 80.50 95 ASP A O 1
ATOM 700 N N . PHE A 1 96 ? 14.413 0.666 2.813 1.00 79.12 96 PHE A N 1
ATOM 701 C CA . PHE A 1 96 ? 13.203 0.021 3.318 1.00 79.12 96 PHE A CA 1
ATOM 702 C C . PHE A 1 96 ? 13.399 -0.675 4.670 1.00 79.12 96 PHE A C 1
ATOM 704 O O . PHE A 1 96 ? 12.419 -0.861 5.394 1.00 79.12 96 PHE A O 1
ATOM 711 N N . SER A 1 97 ? 14.626 -1.050 5.052 1.00 83.19 97 SER A N 1
ATOM 712 C CA . SER A 1 97 ? 14.906 -1.633 6.376 1.00 83.19 97 SER A CA 1
ATOM 713 C C . SER A 1 97 ? 14.502 -0.690 7.525 1.00 83.19 97 SER A C 1
ATOM 715 O O . SER A 1 97 ? 14.137 -1.141 8.617 1.00 83.19 97 SER A O 1
ATOM 717 N N . SER A 1 98 ? 14.433 0.615 7.241 1.00 84.81 98 SER A N 1
ATOM 718 C CA . SER A 1 98 ? 13.923 1.645 8.145 1.00 84.81 98 SER A CA 1
ATOM 719 C C . SER A 1 98 ? 12.419 1.518 8.417 1.00 84.81 98 SER A C 1
ATOM 721 O O . SER A 1 98 ? 11.958 1.942 9.474 1.00 84.81 98 SER A O 1
ATOM 723 N N . VAL A 1 99 ? 11.632 0.897 7.527 1.00 85.94 99 VAL A N 1
ATOM 724 C CA . VAL A 1 99 ? 10.168 0.752 7.676 1.00 85.94 99 VAL A CA 1
ATOM 725 C C . VAL A 1 99 ? 9.803 -0.093 8.909 1.00 85.94 99 VAL A C 1
ATOM 727 O O . VAL A 1 99 ? 9.068 0.414 9.765 1.00 85.94 99 VAL A O 1
ATOM 730 N N . PRO A 1 100 ? 10.317 -1.332 9.089 1.00 85.69 100 PRO A N 1
ATOM 731 C CA . PRO A 1 100 ? 10.125 -2.089 10.331 1.00 85.69 100 PRO A CA 1
ATOM 732 C C . PRO A 1 100 ? 10.634 -1.375 11.590 1.00 85.69 100 PRO A C 1
ATOM 734 O O . PRO A 1 100 ? 10.005 -1.472 12.649 1.00 85.69 100 PRO A O 1
ATOM 737 N N . ALA A 1 101 ? 11.752 -0.646 11.494 1.00 86.81 101 ALA A N 1
ATOM 738 C CA . ALA A 1 101 ? 12.306 0.102 12.620 1.00 86.81 101 ALA A CA 1
ATOM 739 C C . ALA A 1 101 ? 11.360 1.237 13.049 1.00 86.81 101 ALA A C 1
ATOM 741 O O . ALA A 1 101 ? 10.966 1.313 14.215 1.00 86.81 101 ALA A O 1
ATOM 742 N N . CYS A 1 102 ? 10.901 2.059 12.100 1.00 87.44 102 CYS A N 1
ATOM 743 C CA . CYS A 1 102 ? 9.914 3.111 12.339 1.00 87.44 102 CYS A CA 1
ATOM 744 C C . CYS A 1 102 ? 8.590 2.548 12.873 1.00 87.44 102 CYS A C 1
ATOM 746 O O . CYS A 1 102 ? 8.007 3.124 13.792 1.00 87.44 102 CYS A O 1
ATOM 748 N N . PHE A 1 103 ? 8.137 1.397 12.366 1.00 86.50 103 PHE A N 1
ATOM 749 C CA . PHE A 1 103 ? 6.952 0.722 12.901 1.00 86.50 103 PHE A CA 1
ATOM 750 C C . PHE A 1 103 ? 7.145 0.251 14.352 1.00 86.50 103 PHE A C 1
ATOM 752 O O . PHE A 1 103 ? 6.235 0.376 15.172 1.00 86.50 103 PHE A O 1
ATOM 759 N N . SER A 1 104 ? 8.337 -0.224 14.715 1.00 87.25 104 SER A N 1
ATOM 760 C CA . SER A 1 104 ? 8.648 -0.615 16.099 1.00 87.25 104 SER A CA 1
ATOM 761 C C . SER A 1 104 ? 8.565 0.584 17.054 1.00 87.25 104 SER A C 1
ATOM 763 O O . SER A 1 104 ? 7.958 0.490 18.125 1.00 87.25 104 SER A O 1
ATOM 765 N N . PHE A 1 105 ? 9.071 1.749 16.634 1.00 83.75 105 PHE A N 1
ATOM 766 C CA . PHE A 1 105 ? 8.884 3.004 17.373 1.00 83.75 105 PHE A CA 1
ATOM 767 C C . PHE A 1 105 ? 7.421 3.456 17.408 1.00 83.75 105 PHE A C 1
ATOM 769 O O . PHE A 1 105 ? 6.981 4.018 18.411 1.00 83.75 105 PHE A O 1
ATOM 776 N N . ALA A 1 106 ? 6.638 3.166 16.368 1.00 83.69 106 ALA A N 1
ATOM 777 C CA . ALA A 1 106 ? 5.201 3.428 16.349 1.00 83.69 106 ALA A CA 1
ATOM 778 C C . ALA A 1 106 ? 4.446 2.644 17.419 1.00 83.69 106 ALA A C 1
ATOM 780 O O . ALA A 1 106 ? 3.572 3.192 18.096 1.00 83.69 106 ALA A O 1
ATOM 781 N N . LEU A 1 107 ? 4.785 1.362 17.579 1.00 86.19 107 LEU A N 1
ATOM 782 C CA . LEU A 1 107 ? 4.217 0.521 18.625 1.00 86.19 107 LEU A CA 1
ATOM 783 C C . LEU A 1 107 ? 4.554 1.100 19.997 1.00 86.19 107 LEU A C 1
ATOM 785 O O . LEU A 1 107 ? 3.650 1.304 20.805 1.00 86.19 107 LEU A O 1
ATOM 789 N N . LEU A 1 108 ? 5.818 1.462 20.227 1.00 87.75 108 LEU A N 1
ATOM 790 C CA . LEU A 1 108 ? 6.235 2.113 21.469 1.00 87.75 108 LEU A CA 1
ATOM 791 C C . LEU A 1 108 ? 5.463 3.420 21.721 1.00 87.75 108 LEU A C 1
ATOM 793 O O . LEU A 1 108 ? 4.915 3.603 22.807 1.00 87.75 108 LEU A O 1
ATOM 797 N N . ALA A 1 109 ? 5.351 4.295 20.718 1.00 83.69 109 ALA A N 1
ATOM 798 C CA . ALA A 1 109 ? 4.596 5.546 20.808 1.00 83.69 109 ALA A CA 1
ATOM 799 C C . ALA A 1 109 ? 3.106 5.307 21.096 1.00 83.69 109 ALA A C 1
ATOM 801 O O . ALA A 1 109 ? 2.498 6.043 21.872 1.00 83.69 109 ALA A O 1
ATOM 802 N N . THR A 1 110 ? 2.529 4.246 20.529 1.00 84.75 110 THR A N 1
ATOM 803 C CA . THR A 1 110 ? 1.150 3.824 20.801 1.00 84.75 110 THR A CA 1
ATOM 804 C C . THR A 1 110 ? 0.977 3.423 22.266 1.00 84.75 110 THR A C 1
ATOM 806 O O . THR A 1 110 ? 0.030 3.862 22.918 1.00 84.75 110 THR A O 1
ATOM 809 N N . PHE A 1 111 ? 1.908 2.634 22.813 1.00 84.38 111 PHE A N 1
ATOM 810 C CA . PHE A 1 111 ? 1.884 2.247 24.225 1.00 84.38 111 PHE A CA 1
ATOM 811 C C . PHE A 1 111 ? 2.078 3.447 25.156 1.00 84.38 111 PHE A C 1
ATOM 813 O O . PHE A 1 111 ? 1.324 3.587 26.117 1.00 84.38 111 PHE A O 1
ATOM 820 N N . ILE A 1 112 ? 3.027 4.341 24.862 1.00 83.56 112 ILE A N 1
ATOM 821 C CA . ILE A 1 112 ? 3.248 5.570 25.643 1.00 83.56 112 ILE A CA 1
ATOM 822 C C . ILE A 1 112 ? 2.002 6.464 25.601 1.00 83.56 112 ILE A C 1
ATOM 824 O O . ILE A 1 112 ? 1.559 6.948 26.643 1.00 83.56 112 ILE A O 1
ATOM 828 N N . GLY A 1 113 ? 1.398 6.630 24.420 1.00 76.81 113 GLY A N 1
ATOM 829 C CA . GLY A 1 113 ? 0.158 7.379 24.237 1.00 76.81 113 GLY A CA 1
ATOM 830 C C . GLY A 1 113 ? -0.971 6.837 25.113 1.00 76.81 113 GLY A C 1
ATOM 831 O O . GLY A 1 113 ? -1.631 7.602 25.812 1.00 76.81 113 GLY A O 1
ATOM 832 N N . GLU A 1 114 ? -1.140 5.518 25.173 1.00 79.06 114 GLU A N 1
ATO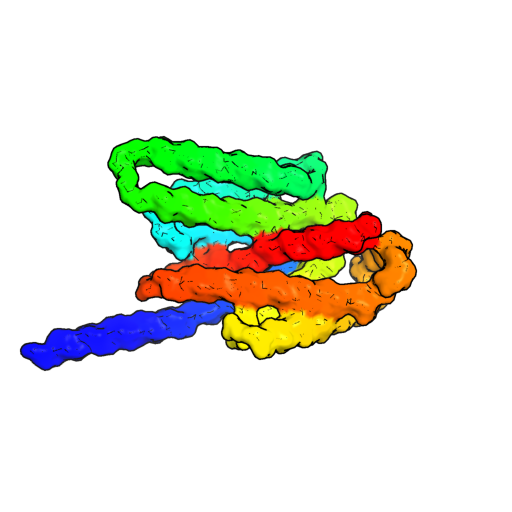M 833 C CA . GLU A 1 114 ? -2.141 4.894 26.046 1.00 79.06 114 GLU A CA 1
ATOM 834 C C . GLU A 1 114 ? -1.798 4.996 27.539 1.00 79.06 114 GLU A C 1
ATOM 836 O O . GLU A 1 114 ? -2.689 5.230 28.357 1.00 79.06 114 GLU A O 1
ATOM 841 N N . ILE A 1 115 ? -0.520 4.894 27.916 1.00 80.94 115 ILE A N 1
ATOM 842 C CA . ILE A 1 115 ? -0.080 5.093 29.307 1.00 80.94 115 ILE A CA 1
ATOM 843 C C . ILE A 1 115 ? -0.388 6.526 29.766 1.00 80.94 115 ILE A C 1
ATOM 845 O O . ILE A 1 115 ? -0.890 6.714 30.880 1.00 80.94 115 ILE A O 1
ATOM 849 N N . SER A 1 116 ? -0.157 7.513 28.893 1.00 77.38 116 SER A N 1
ATOM 850 C CA . SER A 1 116 ? -0.340 8.943 29.178 1.00 77.38 116 SER A CA 1
ATOM 851 C C . SER A 1 116 ? -1.799 9.361 29.405 1.00 77.38 116 SER A C 1
ATOM 853 O O . SER A 1 116 ? -2.048 10.389 30.028 1.00 77.38 116 SER A O 1
ATOM 855 N N . ARG A 1 117 ? -2.776 8.538 28.991 1.00 70.44 117 ARG A N 1
ATOM 856 C CA . ARG A 1 117 ? -4.217 8.785 29.200 1.00 70.44 117 ARG A CA 1
ATOM 857 C C . ARG A 1 117 ? -4.688 8.600 30.651 1.00 70.44 117 ARG A C 1
ATOM 859 O O . ARG A 1 117 ? -5.864 8.805 30.940 1.00 70.44 117 ARG A O 1
ATOM 866 N N . GLY A 1 118 ? -3.804 8.224 31.578 1.00 67.56 118 GLY A N 1
ATOM 867 C CA . GLY A 1 118 ? -4.121 8.204 33.010 1.00 67.56 118 GLY A CA 1
ATOM 868 C C . GLY A 1 118 ? -5.208 7.186 33.377 1.00 67.56 118 GLY A C 1
ATOM 869 O O . GLY A 1 118 ? -5.175 6.064 32.879 1.00 67.56 118 GLY A O 1
ATOM 870 N N . MET A 1 119 ? -6.136 7.548 34.274 1.00 56.53 119 MET A N 1
ATOM 871 C CA . MET A 1 119 ? -7.152 6.641 34.844 1.00 56.53 119 MET A CA 1
ATOM 872 C C . MET A 1 119 ? -8.437 6.480 34.005 1.00 56.53 119 MET A C 1
ATOM 874 O O . MET A 1 119 ? -9.252 5.616 34.316 1.00 56.53 119 MET A O 1
ATOM 878 N N . GLU A 1 120 ? -8.624 7.227 32.913 1.00 58.62 120 GLU A N 1
ATOM 879 C CA . GLU A 1 120 ? -9.817 7.140 32.041 1.00 58.62 120 GLU A CA 1
ATOM 880 C C . GLU A 1 120 ? -9.748 5.971 31.030 1.00 58.62 120 GLU A C 1
ATOM 882 O O . GLU A 1 120 ? -10.154 6.071 29.866 1.00 58.62 120 GLU A O 1
ATOM 887 N N . ARG A 1 121 ? -9.188 4.830 31.450 1.00 62.25 121 ARG A N 1
ATOM 888 C CA . ARG A 1 121 ? -8.901 3.692 30.565 1.00 62.25 121 ARG A CA 1
ATOM 889 C C . ARG A 1 121 ? -10.151 2.855 30.340 1.00 62.25 121 ARG A C 1
ATOM 891 O O . ARG A 1 121 ? -10.472 1.969 31.126 1.00 62.25 121 ARG A O 1
ATOM 898 N N . THR A 1 122 ? -10.815 3.069 29.213 1.00 60.22 122 THR A N 1
ATOM 899 C CA . THR A 1 122 ? -11.798 2.117 28.686 1.00 60.22 122 THR A CA 1
ATOM 900 C C . THR A 1 122 ? -11.203 1.385 27.485 1.00 60.22 122 THR A C 1
ATOM 902 O O . THR A 1 122 ? -10.667 2.001 26.567 1.00 60.22 122 THR A O 1
ATOM 905 N N . HIS A 1 123 ? -11.266 0.050 27.505 1.00 71.19 123 HIS A N 1
ATOM 906 C CA . HIS A 1 123 ? -10.880 -0.819 26.383 1.00 71.19 123 HIS A CA 1
ATOM 907 C C . HIS A 1 123 ? -9.459 -0.587 25.817 1.00 71.19 123 HIS A C 1
ATOM 909 O O . HIS A 1 123 ? -9.270 -0.441 24.609 1.00 71.19 123 HIS A O 1
ATOM 915 N N . MET A 1 124 ? -8.445 -0.603 26.692 1.00 77.56 124 MET A N 1
ATOM 916 C CA . MET A 1 124 ? -7.033 -0.365 26.344 1.00 77.56 124 MET A CA 1
ATOM 917 C C . MET A 1 124 ? -6.524 -1.241 25.186 1.00 77.56 124 MET A C 1
ATOM 919 O O . MET A 1 124 ? -5.904 -0.730 24.259 1.00 77.56 124 MET A O 1
ATOM 923 N N . SER A 1 125 ? -6.820 -2.546 25.195 1.00 82.06 125 SER A N 1
ATOM 924 C CA . SER A 1 125 ? -6.375 -3.475 24.144 1.00 82.06 125 SER A CA 1
ATOM 925 C C . SER A 1 125 ? -6.907 -3.100 22.759 1.00 82.06 125 SER A C 1
ATOM 927 O O . SER A 1 125 ? -6.177 -3.183 21.775 1.00 82.06 125 SER A O 1
ATOM 929 N N . ILE A 1 126 ? -8.153 -2.628 22.686 1.00 81.44 126 ILE A N 1
ATOM 930 C CA . ILE A 1 126 ? -8.777 -2.168 21.442 1.00 81.44 126 ILE A CA 1
ATOM 931 C C . ILE A 1 126 ? -8.121 -0.864 20.981 1.00 81.44 126 ILE A C 1
ATOM 933 O O . ILE A 1 126 ? -7.787 -0.731 19.809 1.00 81.44 126 ILE A O 1
ATOM 937 N N . SER A 1 127 ? -7.868 0.077 21.894 1.00 81.31 127 SER A N 1
ATOM 938 C CA . SER A 1 127 ? -7.235 1.359 21.556 1.00 81.31 127 SER A CA 1
ATOM 939 C C . SER A 1 127 ? -5.811 1.195 21.011 1.00 81.31 127 SER A C 1
ATOM 941 O O . SER A 1 127 ? -5.464 1.796 19.986 1.00 81.31 127 SER A O 1
ATOM 943 N N . VAL A 1 128 ? -5.015 0.317 21.637 1.00 85.19 128 VAL A N 1
ATOM 944 C CA . VAL A 1 128 ? -3.680 -0.057 21.145 1.00 85.19 128 VAL A CA 1
ATOM 945 C C . VAL A 1 128 ? -3.787 -0.729 19.779 1.00 85.19 128 VAL A C 1
ATOM 947 O O . VAL A 1 128 ? -3.097 -0.316 18.852 1.00 85.19 128 VAL A O 1
ATOM 950 N N . ALA A 1 129 ? -4.676 -1.716 19.618 1.00 86.00 129 ALA A N 1
ATOM 951 C CA . ALA A 1 129 ? -4.832 -2.437 18.355 1.00 86.00 129 ALA A CA 1
ATOM 952 C C . ALA A 1 129 ? -5.246 -1.512 17.197 1.00 86.00 129 ALA A C 1
ATOM 954 O O . ALA A 1 129 ? -4.664 -1.590 16.114 1.00 86.00 129 ALA A O 1
ATOM 955 N N . CYS A 1 130 ? -6.198 -0.597 17.418 1.00 86.25 130 CYS A N 1
ATOM 956 C CA . CYS A 1 130 ? -6.620 0.385 16.417 1.00 86.25 130 CYS A CA 1
ATOM 957 C C . CYS A 1 130 ? -5.461 1.303 16.010 1.00 86.25 130 CYS A C 1
ATOM 959 O O . CYS A 1 130 ? -5.221 1.510 14.822 1.00 86.25 130 CYS A O 1
ATOM 961 N N . SER A 1 131 ? -4.721 1.832 16.982 1.00 87.00 131 SER A N 1
ATOM 962 C CA . SER A 1 131 ? -3.609 2.754 16.726 1.00 87.00 131 SER A CA 1
ATOM 963 C C . SER A 1 131 ? -2.431 2.058 16.040 1.00 87.00 131 SER A C 1
ATOM 965 O O . SER A 1 131 ? -1.922 2.571 15.046 1.00 87.00 131 SER A O 1
ATOM 967 N N . ALA A 1 132 ? -2.079 0.848 16.481 1.00 89.31 132 ALA A N 1
ATOM 968 C CA . ALA A 1 132 ? -1.053 0.022 15.853 1.00 89.31 132 ALA A CA 1
ATOM 969 C C . ALA A 1 132 ? -1.427 -0.367 14.415 1.00 89.31 132 ALA A C 1
ATOM 971 O O . ALA A 1 132 ? -0.583 -0.310 13.528 1.00 89.31 132 ALA A O 1
ATOM 972 N N . THR A 1 133 ? -2.695 -0.708 14.160 1.00 89.19 133 THR A N 1
ATOM 973 C CA . THR A 1 133 ? -3.176 -1.038 12.806 1.00 89.19 133 THR A CA 1
ATOM 974 C C . THR A 1 133 ? -3.092 0.172 11.877 1.00 89.19 133 THR A C 1
ATOM 976 O O . THR A 1 133 ? -2.618 0.050 10.749 1.00 89.19 133 THR A O 1
ATOM 979 N N . GLY A 1 134 ? -3.512 1.351 12.348 1.00 88.19 134 GLY A N 1
ATOM 980 C CA . GLY A 1 134 ? -3.394 2.593 11.581 1.00 88.19 134 GLY A CA 1
ATOM 981 C C . GLY A 1 134 ? -1.944 2.938 11.274 1.00 88.19 134 GLY A C 1
ATOM 982 O O . GLY A 1 134 ? -1.605 3.195 10.123 1.00 88.19 134 GLY A O 1
ATOM 983 N N . ALA A 1 135 ? -1.075 2.864 12.283 1.00 89.12 135 ALA A N 1
ATOM 984 C CA . ALA A 1 135 ? 0.355 3.066 12.099 1.00 89.12 135 ALA A CA 1
ATOM 985 C C . ALA A 1 135 ? 0.949 2.061 11.100 1.00 89.12 135 ALA A C 1
ATOM 987 O O . ALA A 1 135 ? 1.655 2.476 10.192 1.00 89.12 135 ALA A O 1
ATOM 988 N N . ALA A 1 136 ? 0.604 0.772 11.185 1.00 90.38 136 ALA A N 1
ATOM 989 C CA . ALA A 1 136 ? 1.092 -0.248 10.255 1.00 90.38 136 ALA A CA 1
ATOM 990 C C . ALA A 1 136 ? 0.723 0.072 8.798 1.00 90.38 136 ALA A C 1
ATOM 992 O O . ALA A 1 136 ? 1.582 0.034 7.922 1.00 90.38 136 ALA A O 1
ATOM 993 N N . ILE A 1 137 ? -0.541 0.425 8.538 1.00 91.25 137 ILE A N 1
ATOM 994 C CA . ILE A 1 137 ? -1.022 0.755 7.187 1.00 91.25 137 ILE A CA 1
ATOM 995 C C . ILE A 1 137 ? -0.374 2.047 6.678 1.00 91.25 137 ILE A C 1
ATOM 997 O O . ILE A 1 137 ? 0.025 2.119 5.517 1.00 91.25 137 ILE A O 1
ATOM 1001 N N . ALA A 1 138 ? -0.248 3.064 7.531 1.00 91.44 138 ALA A N 1
ATOM 1002 C CA . ALA A 1 138 ? 0.334 4.348 7.157 1.00 91.44 138 ALA A CA 1
ATOM 1003 C C . ALA A 1 138 ? 1.848 4.254 6.903 1.00 91.44 138 ALA A C 1
ATOM 1005 O O . ALA A 1 138 ? 2.338 4.804 5.919 1.00 91.44 138 ALA A O 1
ATOM 1006 N N . THR A 1 139 ? 2.581 3.523 7.748 1.00 89.81 139 THR A N 1
ATOM 1007 C CA . THR A 1 139 ? 4.016 3.245 7.588 1.00 89.81 139 THR A CA 1
ATOM 1008 C C . THR A 1 139 ? 4.272 2.351 6.374 1.00 89.81 139 THR A C 1
ATOM 1010 O O . THR A 1 139 ? 5.206 2.617 5.622 1.00 89.81 139 THR A O 1
ATOM 1013 N N . ALA A 1 140 ? 3.413 1.359 6.108 1.00 89.31 140 ALA A N 1
ATOM 1014 C CA . ALA A 1 140 ? 3.440 0.634 4.840 1.00 89.31 140 ALA A CA 1
ATOM 1015 C C . ALA A 1 140 ? 3.257 1.606 3.667 1.00 89.31 140 ALA A C 1
ATOM 1017 O O . ALA A 1 140 ? 4.078 1.629 2.762 1.00 89.31 140 ALA A O 1
ATOM 1018 N N . GLY A 1 141 ? 2.258 2.487 3.709 1.00 88.94 141 GLY A N 1
ATOM 1019 C CA . GLY A 1 141 ? 2.061 3.499 2.671 1.00 88.94 141 GLY A CA 1
ATOM 1020 C C . GLY A 1 141 ? 3.272 4.409 2.449 1.00 88.94 141 GLY A C 1
ATOM 1021 O O . GLY A 1 141 ? 3.620 4.697 1.307 1.00 88.94 141 GLY A O 1
ATOM 1022 N N . ALA A 1 142 ? 3.962 4.807 3.519 1.00 88.62 142 ALA A N 1
ATOM 1023 C CA . ALA A 1 142 ? 5.189 5.596 3.434 1.00 88.62 142 ALA A CA 1
ATOM 1024 C C . ALA A 1 142 ? 6.318 4.877 2.675 1.00 88.62 142 ALA A C 1
ATOM 1026 O 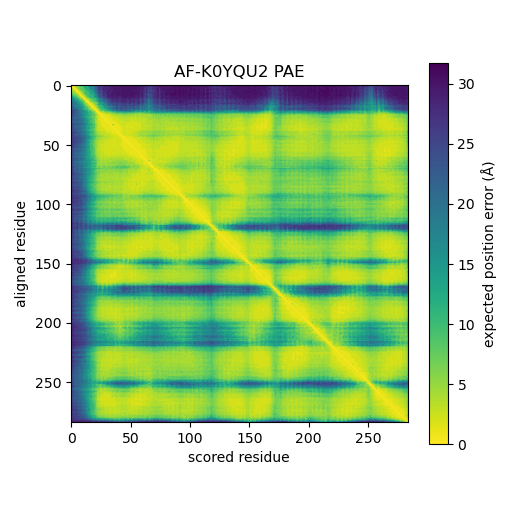O . ALA A 1 142 ? 7.148 5.534 2.049 1.00 88.62 142 ALA A O 1
ATOM 1027 N N . SER A 1 143 ? 6.322 3.539 2.656 1.00 86.75 143 SER A N 1
ATOM 1028 C CA . SER A 1 143 ? 7.349 2.744 1.978 1.00 86.75 143 SER A CA 1
ATOM 1029 C C . SER A 1 143 ? 7.354 2.890 0.457 1.00 86.75 143 SER A C 1
ATOM 1031 O O . SER A 1 143 ? 8.313 2.467 -0.182 1.00 86.75 143 SER A O 1
ATOM 1033 N N . TRP A 1 144 ? 6.326 3.500 -0.141 1.00 88.62 144 TRP A N 1
ATOM 1034 C CA . TRP A 1 144 ? 6.374 3.915 -1.545 1.00 88.62 144 TRP A CA 1
ATOM 1035 C C . TRP A 1 144 ? 7.551 4.855 -1.835 1.00 88.62 144 TRP A C 1
ATOM 1037 O O . TRP A 1 144 ? 8.093 4.818 -2.935 1.00 88.62 144 TRP A O 1
ATOM 1047 N N . VAL A 1 145 ? 7.966 5.663 -0.854 1.00 87.31 145 VAL A N 1
ATOM 1048 C CA . VAL A 1 145 ? 9.113 6.577 -0.977 1.00 87.31 145 VAL A CA 1
ATOM 1049 C C . VAL A 1 145 ? 10.442 5.818 -0.946 1.00 87.31 145 VAL A C 1
ATOM 1051 O O . VAL A 1 145 ? 11.364 6.197 -1.653 1.00 87.31 145 VAL A O 1
ATOM 1054 N N . ALA A 1 146 ? 10.521 4.694 -0.227 1.00 81.88 146 ALA A N 1
ATOM 1055 C CA . ALA A 1 146 ? 11.714 3.839 -0.197 1.00 81.88 146 ALA A CA 1
ATOM 1056 C C . ALA A 1 146 ? 12.023 3.177 -1.553 1.00 81.88 146 ALA A C 1
ATOM 1058 O O . ALA A 1 146 ? 13.097 2.629 -1.749 1.00 81.88 146 ALA A O 1
ATOM 1059 N N . LEU A 1 147 ? 11.070 3.178 -2.490 1.00 76.31 147 LEU A N 1
ATOM 1060 C CA . LEU A 1 147 ? 11.300 2.699 -3.852 1.00 76.31 147 LEU A CA 1
ATOM 1061 C C . LEU A 1 147 ? 11.932 3.773 -4.754 1.00 76.31 147 LEU A C 1
ATOM 1063 O O . LEU A 1 147 ? 12.125 3.499 -5.930 1.00 76.31 147 LEU A O 1
ATOM 1067 N N . GLY A 1 148 ? 12.206 4.979 -4.240 1.00 69.12 148 GLY A N 1
ATOM 1068 C CA . GLY A 1 148 ? 12.634 6.152 -5.006 1.00 69.12 148 GLY A CA 1
ATOM 1069 C C . GLY A 1 148 ? 14.007 6.075 -5.668 1.00 69.12 148 GLY A C 1
ATOM 1070 O O . GLY A 1 148 ? 14.172 6.675 -6.730 1.00 69.12 148 GLY A O 1
ATOM 1071 N N . GLU A 1 149 ? 14.948 5.333 -5.075 1.00 64.44 149 GLU A N 1
ATOM 1072 C CA . GLU A 1 149 ? 16.316 5.149 -5.596 1.00 64.44 149 GLU A CA 1
ATOM 1073 C C . GLU A 1 149 ? 16.328 4.530 -6.996 1.00 64.44 149 GLU A C 1
ATOM 1075 O O . GLU A 1 149 ? 17.129 4.914 -7.847 1.00 64.44 149 GLU A O 1
ATOM 1080 N N . ASP A 1 150 ? 15.391 3.618 -7.256 1.00 67.06 150 ASP A N 1
ATOM 1081 C CA . ASP A 1 150 ? 15.288 2.902 -8.516 1.00 67.06 150 ASP A CA 1
ATOM 1082 C C . ASP A 1 150 ? 14.043 3.344 -9.280 1.00 67.06 150 ASP A C 1
ATOM 1084 O O . ASP A 1 150 ? 12.958 3.451 -8.708 1.00 67.06 150 ASP A O 1
ATOM 1088 N N . PRO A 1 151 ? 14.086 3.468 -10.616 1.00 69.12 151 PRO A N 1
ATOM 1089 C CA . PRO A 1 151 ? 12.903 3.841 -11.390 1.00 69.12 151 PRO A CA 1
ATOM 1090 C C . PRO A 1 151 ? 11.811 2.734 -11.366 1.00 69.12 151 PRO A C 1
ATOM 1092 O O . PRO A 1 151 ? 10.718 2.887 -11.915 1.00 69.12 151 PRO A O 1
ATOM 1095 N N . LEU A 1 152 ? 12.074 1.641 -10.639 1.00 75.25 152 LEU A N 1
ATOM 1096 C CA . LEU A 1 152 ? 11.154 0.601 -10.189 1.00 75.25 152 LEU A CA 1
ATOM 1097 C C . LEU A 1 152 ? 9.842 1.123 -9.597 1.00 75.25 152 LEU A C 1
ATOM 1099 O O . LEU A 1 152 ? 8.793 0.526 -9.859 1.00 75.25 152 LEU A O 1
ATOM 1103 N N . TRP A 1 153 ? 9.853 2.228 -8.843 1.00 80.06 153 TRP A N 1
ATOM 1104 C CA . TRP A 1 153 ? 8.612 2.776 -8.280 1.00 80.06 153 TRP A CA 1
ATOM 1105 C C . TRP A 1 153 ? 7.606 3.168 -9.373 1.00 80.06 153 TRP A C 1
ATOM 1107 O O . TRP A 1 153 ? 6.410 2.925 -9.207 1.00 80.06 153 TRP A O 1
ATOM 1117 N N . GLN A 1 154 ? 8.071 3.676 -10.523 1.00 83.06 154 GLN A N 1
ATOM 1118 C CA . GLN A 1 154 ? 7.215 4.015 -11.670 1.00 83.06 154 GLN A CA 1
ATOM 1119 C C . GLN A 1 154 ? 6.612 2.755 -12.298 1.00 83.06 154 GLN A C 1
ATOM 1121 O O . GLN A 1 154 ? 5.423 2.715 -12.627 1.00 83.06 154 GLN A O 1
ATOM 1126 N N . LEU A 1 155 ? 7.424 1.698 -12.415 1.00 81.94 155 LEU A N 1
ATOM 1127 C CA . LEU A 1 155 ? 7.007 0.412 -12.976 1.00 81.94 155 LEU A CA 1
ATOM 1128 C C . LEU A 1 155 ? 6.044 -0.350 -12.062 1.00 81.94 155 LEU A C 1
ATOM 1130 O O . LEU A 1 155 ? 5.277 -1.169 -12.564 1.00 81.94 155 LEU A O 1
ATOM 1134 N N . MET A 1 156 ? 6.069 -0.095 -10.749 1.00 87.12 156 MET A N 1
ATOM 1135 C CA . MET A 1 156 ? 5.168 -0.726 -9.778 1.00 87.12 156 MET A CA 1
ATOM 1136 C C . MET A 1 156 ? 3.904 0.095 -9.505 1.00 87.12 156 MET A C 1
ATOM 1138 O O . MET A 1 156 ? 2.826 -0.478 -9.330 1.00 87.12 156 MET A O 1
ATOM 1142 N N . ALA A 1 157 ? 3.988 1.426 -9.505 1.00 89.19 157 ALA A N 1
ATOM 1143 C CA . ALA A 1 157 ? 2.839 2.294 -9.248 1.00 89.19 157 ALA A CA 1
ATOM 1144 C C . ALA A 1 157 ? 1.740 2.137 -10.315 1.00 89.19 157 ALA A C 1
ATOM 1146 O O . ALA A 1 157 ? 0.555 2.119 -9.978 1.00 89.19 157 ALA A O 1
ATOM 1147 N N . LEU A 1 158 ? 2.120 1.937 -11.584 1.00 89.88 158 LEU A N 1
ATOM 1148 C CA . LEU A 1 158 ? 1.186 1.711 -12.693 1.00 89.88 158 LEU A CA 1
ATOM 1149 C C . LEU A 1 158 ? 0.340 0.423 -12.533 1.00 89.88 158 LEU A C 1
ATOM 1151 O O . LEU A 1 158 ? -0.891 0.532 -12.491 1.00 89.88 158 LEU A O 1
ATOM 1155 N N . PRO A 1 159 ? 0.925 -0.793 -12.427 1.00 90.25 159 PRO A N 1
ATOM 1156 C CA . PRO A 1 159 ? 0.147 -2.016 -12.244 1.00 90.25 159 PRO A CA 1
ATOM 1157 C C . PRO A 1 159 ? -0.640 -2.003 -10.934 1.00 90.25 159 PRO A C 1
ATOM 1159 O O . PRO A 1 159 ? -1.790 -2.439 -10.923 1.00 90.25 159 PRO A O 1
ATOM 1162 N N . VAL A 1 160 ? -0.082 -1.458 -9.847 1.00 91.88 160 VAL A N 1
ATOM 1163 C CA . VAL A 1 160 ? -0.812 -1.344 -8.577 1.00 91.88 160 VAL A CA 1
ATOM 1164 C C . VAL A 1 160 ? -2.025 -0.427 -8.714 1.00 91.88 160 VAL A C 1
ATOM 1166 O O . VAL A 1 160 ? -3.125 -0.815 -8.319 1.00 91.88 160 VAL A O 1
ATOM 1169 N N . GLY A 1 161 ? -1.861 0.755 -9.309 1.00 91.31 161 GLY A N 1
ATOM 1170 C CA . GLY A 1 161 ? -2.959 1.695 -9.520 1.00 91.31 161 GLY A CA 1
ATOM 1171 C C . GLY A 1 161 ? -4.085 1.100 -10.369 1.00 91.31 161 GLY A C 1
ATOM 1172 O O . GLY A 1 161 ? -5.257 1.221 -10.007 1.00 91.31 161 GLY A O 1
ATOM 1173 N N . LEU A 1 162 ? -3.746 0.364 -11.434 1.00 91.25 162 LEU A N 1
ATOM 1174 C CA . LEU A 1 162 ? -4.732 -0.337 -12.264 1.00 91.25 162 LEU A CA 1
ATOM 1175 C C . LEU A 1 162 ? -5.446 -1.460 -11.505 1.00 91.25 162 LEU A C 1
ATOM 1177 O O . LEU A 1 162 ? -6.674 -1.537 -11.563 1.00 91.25 162 LEU A O 1
ATOM 1181 N N . VAL A 1 163 ? -4.720 -2.295 -10.751 1.00 90.19 163 VAL A N 1
ATOM 1182 C CA . VAL A 1 163 ? -5.328 -3.342 -9.908 1.00 90.19 163 VAL A CA 1
ATOM 1183 C C . VAL A 1 163 ? -6.308 -2.727 -8.909 1.00 90.19 163 VAL A C 1
ATOM 1185 O O . VAL A 1 163 ? -7.410 -3.243 -8.735 1.00 90.19 163 VAL A O 1
ATOM 1188 N N . ILE A 1 164 ? -5.954 -1.598 -8.293 1.00 89.56 164 ILE A N 1
ATOM 1189 C CA . ILE A 1 164 ? -6.816 -0.888 -7.339 1.00 89.56 164 ILE A CA 1
ATOM 1190 C C . ILE A 1 164 ? -8.083 -0.355 -8.018 1.00 89.56 164 ILE A C 1
ATOM 1192 O O . ILE A 1 164 ? -9.175 -0.506 -7.465 1.00 89.56 164 ILE A O 1
ATOM 1196 N N . ILE A 1 165 ? -7.972 0.209 -9.226 1.00 88.75 165 ILE A N 1
ATOM 1197 C CA . ILE A 1 165 ? -9.134 0.646 -10.014 1.00 88.75 165 ILE A CA 1
ATOM 1198 C C . ILE A 1 165 ? -10.033 -0.548 -10.346 1.00 88.75 165 ILE A C 1
ATOM 1200 O O . ILE A 1 165 ? -11.232 -0.487 -10.080 1.00 88.75 165 ILE A O 1
ATOM 1204 N N . VAL A 1 166 ? -9.486 -1.661 -10.842 1.00 85.31 166 VAL A N 1
ATOM 1205 C CA . VAL A 1 166 ? -10.283 -2.874 -11.112 1.00 85.31 166 VAL A CA 1
ATOM 1206 C C . VAL A 1 166 ? -10.964 -3.374 -9.835 1.00 85.31 166 VAL A C 1
ATOM 1208 O O . VAL A 1 166 ? -12.146 -3.728 -9.835 1.00 85.31 166 VAL A O 1
ATOM 1211 N N . ALA A 1 167 ? -10.256 -3.333 -8.710 1.00 77.50 167 ALA A N 1
ATOM 1212 C CA . ALA A 1 167 ? -10.782 -3.742 -7.418 1.00 77.50 167 ALA A CA 1
ATOM 1213 C C . ALA A 1 167 ? -11.851 -2.784 -6.860 1.00 77.50 167 ALA A C 1
ATOM 1215 O O . ALA A 1 167 ? -12.709 -3.208 -6.078 1.00 77.50 167 ALA A O 1
ATOM 1216 N N . SER A 1 168 ? -11.862 -1.520 -7.294 1.00 76.44 168 SER A N 1
ATOM 1217 C CA . SER A 1 168 ? -12.902 -0.540 -6.959 1.00 76.44 168 SER A CA 1
ATOM 1218 C C . SER A 1 168 ? -14.250 -0.810 -7.645 1.00 76.44 168 SER A C 1
ATOM 1220 O O . SER A 1 168 ? -15.277 -0.344 -7.164 1.00 76.44 168 SER A O 1
ATOM 1222 N N . VAL A 1 169 ? -14.304 -1.645 -8.694 1.00 71.94 169 VAL A N 1
ATOM 1223 C CA . VAL A 1 169 ? -15.551 -1.974 -9.424 1.00 71.94 169 VAL A CA 1
ATOM 1224 C C . VAL A 1 169 ? -16.457 -2.955 -8.642 1.00 71.94 169 VAL A C 1
ATOM 1226 O O . VAL A 1 169 ? -17.472 -3.435 -9.132 1.00 71.94 169 VAL A O 1
ATOM 1229 N N . GLY A 1 170 ? -16.155 -3.217 -7.365 1.00 53.94 170 GLY A N 1
ATOM 1230 C CA . GLY A 1 170 ? -17.141 -3.708 -6.397 1.00 53.94 170 GLY A CA 1
ATOM 1231 C C . GLY A 1 170 ? -17.747 -5.077 -6.721 1.00 53.94 170 GLY A C 1
ATOM 1232 O O . GLY A 1 170 ? -18.963 -5.220 -6.789 1.00 53.94 170 GLY A O 1
ATOM 1233 N N . GLY A 1 171 ? -16.923 -6.119 -6.858 1.00 51.78 171 GLY A N 1
ATOM 1234 C CA . GLY A 1 171 ? -17.449 -7.484 -7.030 1.00 51.78 171 GLY A CA 1
ATOM 1235 C C . GLY A 1 171 ? -16.412 -8.590 -7.197 1.00 51.78 171 GLY A C 1
ATOM 1236 O O . GLY A 1 171 ? -16.684 -9.736 -6.824 1.00 51.78 171 GLY A O 1
ATOM 1237 N N . PHE A 1 172 ? -15.220 -8.238 -7.682 1.00 49.66 172 PHE A N 1
ATOM 1238 C CA . PHE A 1 172 ? -14.170 -9.190 -8.044 1.00 49.66 172 PHE A CA 1
ATOM 1239 C C . PHE A 1 172 ? -13.516 -9.886 -6.837 1.00 49.66 172 PHE A C 1
ATOM 1241 O O . PHE A 1 172 ? -13.297 -11.092 -6.885 1.00 49.66 172 PHE A O 1
ATOM 1248 N N . PHE A 1 173 ? -13.315 -9.187 -5.713 1.00 51.38 173 PHE A N 1
ATOM 1249 C CA . PHE A 1 173 ? -12.502 -9.687 -4.592 1.00 51.38 173 PHE A CA 1
ATOM 1250 C C . PHE A 1 173 ? -13.278 -9.902 -3.278 1.00 51.38 173 PHE A C 1
ATOM 1252 O O . PHE A 1 173 ? -12.760 -9.702 -2.182 1.00 51.38 173 PHE A O 1
ATOM 1259 N N . ARG A 1 174 ? -14.549 -10.320 -3.341 1.00 53.28 174 ARG A N 1
ATOM 1260 C CA . ARG A 1 174 ? -15.216 -10.863 -2.136 1.00 53.28 174 ARG A CA 1
ATOM 1261 C C . ARG A 1 174 ? -14.651 -12.250 -1.812 1.00 53.28 174 ARG A C 1
ATOM 1263 O O . ARG A 1 174 ? -14.299 -12.991 -2.724 1.00 53.28 174 ARG A O 1
ATOM 1270 N N . ARG A 1 175 ? -14.602 -12.618 -0.526 1.00 53.03 175 ARG A N 1
ATOM 1271 C CA . ARG A 1 175 ? -14.088 -13.920 -0.061 1.00 53.03 175 ARG A CA 1
ATOM 1272 C C . ARG A 1 175 ? -14.705 -15.109 -0.810 1.00 53.03 175 ARG A C 1
ATOM 1274 O O . ARG A 1 175 ? -15.914 -15.162 -1.030 1.00 53.03 175 ARG A O 1
ATOM 1281 N N . GLY A 1 176 ? -13.849 -16.067 -1.166 1.00 59.09 176 GLY A N 1
ATOM 1282 C CA . GLY A 1 176 ? -14.198 -17.348 -1.783 1.00 59.09 176 GLY A CA 1
ATOM 1283 C C . GLY A 1 176 ? -13.095 -17.842 -2.723 1.00 59.09 176 GLY A C 1
ATOM 1284 O O . GLY A 1 176 ? -12.614 -17.078 -3.553 1.00 59.09 176 GLY A O 1
ATOM 1285 N N . LEU A 1 177 ? -12.721 -19.124 -2.637 1.00 61.91 177 LEU A N 1
ATOM 1286 C CA . LEU A 1 177 ? -11.632 -19.713 -3.436 1.00 61.91 177 LEU A CA 1
ATOM 1287 C C . LEU A 1 177 ? -11.843 -19.522 -4.954 1.00 61.91 177 LEU A C 1
ATOM 1289 O O . LEU A 1 177 ? -10.917 -19.202 -5.689 1.00 61.91 177 LEU A O 1
ATOM 1293 N N . LYS A 1 178 ? -13.102 -19.605 -5.410 1.00 67.19 178 LYS A N 1
ATOM 1294 C CA . LYS A 1 178 ? -13.490 -19.340 -6.808 1.00 67.19 178 LYS A CA 1
ATOM 1295 C C . LYS A 1 178 ? -13.243 -17.887 -7.238 1.00 67.19 178 LYS A C 1
ATOM 1297 O O . LYS A 1 178 ? -12.975 -17.631 -8.404 1.00 67.19 178 LYS A O 1
ATOM 1302 N N . ARG A 1 179 ? -13.325 -16.933 -6.307 1.00 73.69 179 ARG A N 1
ATOM 1303 C CA . ARG A 1 179 ? -13.097 -15.503 -6.565 1.00 73.69 179 ARG A CA 1
ATOM 1304 C C . ARG A 1 179 ? -11.615 -15.137 -6.522 1.00 73.69 179 ARG A C 1
ATOM 1306 O O . ARG A 1 179 ? -11.228 -14.204 -7.210 1.00 73.69 179 ARG A O 1
ATOM 1313 N N . LEU A 1 180 ? -10.783 -15.911 -5.815 1.00 78.81 180 LEU A N 1
ATOM 1314 C CA . LEU A 1 180 ? -9.326 -15.792 -5.917 1.00 78.81 180 LEU A CA 1
ATOM 1315 C C . LEU A 1 180 ? -8.855 -16.089 -7.348 1.00 78.81 180 LEU A C 1
ATOM 1317 O O . LEU A 1 180 ? -8.097 -15.307 -7.903 1.00 78.81 180 LEU A O 1
ATOM 1321 N N . GLY A 1 181 ? -9.367 -17.151 -7.982 1.00 80.12 181 GLY A N 1
ATOM 1322 C CA . GLY A 1 181 ? -9.052 -17.457 -9.384 1.00 80.12 181 GLY A CA 1
ATOM 1323 C C . GLY A 1 181 ? -9.452 -16.334 -10.349 1.00 80.12 181 GLY A C 1
ATOM 1324 O O . GLY A 1 181 ? -8.673 -15.954 -11.216 1.00 80.12 181 GLY A O 1
ATOM 1325 N N . VAL A 1 182 ? -10.632 -15.740 -10.149 1.00 81.38 182 VAL A N 1
ATOM 1326 C CA . VAL A 1 182 ? -11.099 -14.579 -10.928 1.00 81.38 182 VAL A CA 1
ATOM 1327 C C . VAL A 1 182 ? -10.214 -13.347 -10.697 1.00 81.38 182 VAL A C 1
ATOM 1329 O O . VAL A 1 182 ? -9.871 -12.651 -11.646 1.00 81.38 182 VAL A O 1
ATOM 1332 N N . SER A 1 183 ? -9.808 -13.102 -9.451 1.00 83.25 183 SER A N 1
ATOM 1333 C CA . SER A 1 183 ? -8.861 -12.051 -9.063 1.00 83.25 183 SER A CA 1
ATOM 1334 C C . SER A 1 183 ? -7.501 -12.227 -9.743 1.00 83.25 183 SER A C 1
ATOM 1336 O O . SER A 1 183 ? -6.971 -11.282 -10.317 1.00 83.25 183 SER A O 1
ATOM 1338 N N . LEU A 1 184 ? -6.951 -13.443 -9.722 1.00 86.88 184 LEU A N 1
ATOM 1339 C CA . LEU A 1 184 ? -5.691 -13.768 -10.391 1.00 86.88 184 LEU A CA 1
ATOM 1340 C C . LEU A 1 184 ? -5.805 -13.577 -11.906 1.00 86.88 184 LEU A C 1
ATOM 1342 O O . LEU A 1 184 ? -4.944 -12.936 -12.499 1.00 86.88 184 LEU A O 1
ATOM 1346 N N . GLY A 1 185 ? -6.889 -14.064 -12.520 1.00 86.19 185 GLY A N 1
ATOM 1347 C CA . GLY A 1 185 ? -7.153 -13.875 -13.947 1.00 86.19 185 GLY A CA 1
ATOM 1348 C C . GLY A 1 185 ? -7.269 -12.398 -14.334 1.00 86.19 185 GLY A C 1
ATOM 1349 O O . GLY A 1 185 ? -6.654 -11.968 -15.306 1.00 86.19 185 GLY A O 1
ATOM 1350 N N . AL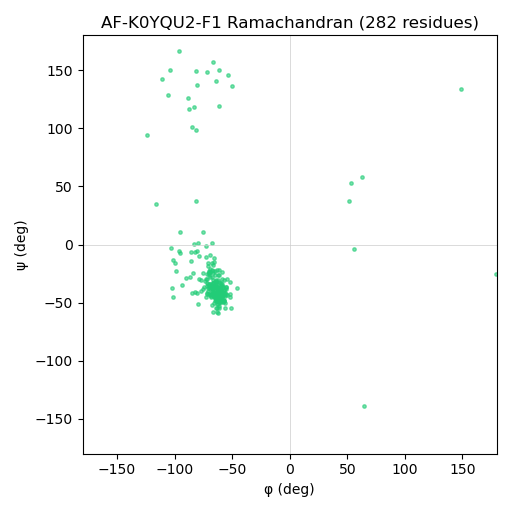A A 1 186 ? -7.982 -11.596 -13.537 1.00 86.75 186 ALA A N 1
ATOM 1351 C CA . ALA A 1 186 ? -8.040 -10.147 -13.720 1.00 86.75 186 ALA A CA 1
ATOM 1352 C C . ALA A 1 186 ? -6.649 -9.507 -13.589 1.00 86.75 186 ALA A C 1
ATOM 1354 O O . ALA A 1 186 ? -6.295 -8.644 -14.388 1.00 86.75 186 ALA A O 1
ATOM 1355 N N . GLY A 1 187 ? -5.836 -9.978 -12.642 1.00 89.00 187 GLY A N 1
ATOM 1356 C CA . GLY A 1 187 ? -4.450 -9.557 -12.474 1.00 89.00 187 GLY A CA 1
ATOM 1357 C C . GLY A 1 187 ? -3.568 -9.838 -13.680 1.00 89.00 187 GLY A C 1
ATOM 1358 O O . GLY A 1 187 ? -2.831 -8.954 -14.105 1.00 89.00 187 GLY A O 1
ATOM 1359 N N . VAL A 1 188 ? -3.684 -11.025 -14.276 1.00 92.00 188 VAL A N 1
ATOM 1360 C CA . VAL A 1 188 ? -2.977 -11.384 -15.517 1.00 92.00 188 VAL A CA 1
ATOM 1361 C C . VAL A 1 188 ? -3.369 -10.436 -16.650 1.00 92.00 188 VAL A C 1
ATOM 1363 O O . VAL A 1 188 ? -2.494 -9.917 -17.340 1.00 92.00 188 VAL A O 1
ATOM 1366 N N . VAL A 1 189 ? -4.666 -10.152 -16.813 1.00 92.06 189 VAL A N 1
ATOM 1367 C CA . VAL A 1 189 ? -5.157 -9.212 -17.837 1.00 92.06 189 VAL A CA 1
ATOM 1368 C C . VAL A 1 189 ? -4.626 -7.798 -17.593 1.00 92.06 189 VAL A C 1
ATOM 1370 O O . VAL A 1 189 ? -4.129 -7.169 -18.525 1.00 92.06 189 VAL A O 1
ATOM 1373 N N . VAL A 1 190 ? -4.664 -7.308 -16.349 1.00 91.56 190 VAL A N 1
ATOM 1374 C CA . VAL A 1 190 ? -4.077 -6.007 -15.984 1.00 91.56 190 VAL A CA 1
ATOM 1375 C C . VAL A 1 190 ? -2.578 -5.988 -16.278 1.00 91.56 190 VAL A C 1
ATOM 1377 O O . VAL A 1 190 ? -2.085 -5.023 -16.853 1.00 91.56 190 VAL A O 1
ATOM 1380 N N . GLY A 1 191 ? -1.861 -7.061 -15.953 1.00 90.56 191 GLY A N 1
ATOM 1381 C CA . GLY A 1 191 ? -0.441 -7.197 -16.247 1.00 90.56 191 GLY A CA 1
ATOM 1382 C C . GLY A 1 191 ? -0.122 -7.185 -17.744 1.00 90.56 191 GLY A C 1
ATOM 1383 O O . GLY A 1 191 ? 0.849 -6.556 -18.152 1.00 90.56 191 GLY A O 1
ATOM 1384 N N . LEU A 1 192 ? -0.965 -7.794 -18.583 1.00 92.38 192 LEU A N 1
ATOM 1385 C CA . LEU A 1 192 ? -0.838 -7.704 -20.043 1.00 92.38 192 LEU A CA 1
ATOM 1386 C C . LEU A 1 192 ? -1.075 -6.275 -20.546 1.00 92.38 192 LEU A C 1
ATOM 1388 O O . LEU A 1 192 ? -0.307 -5.782 -21.370 1.00 92.38 192 LEU A O 1
ATOM 1392 N N . ILE A 1 193 ? -2.095 -5.586 -20.024 1.00 91.62 193 ILE A N 1
ATOM 1393 C CA . ILE A 1 193 ? -2.360 -4.175 -20.354 1.00 91.62 193 ILE A CA 1
ATOM 1394 C C . ILE A 1 193 ? -1.152 -3.311 -19.975 1.00 91.62 193 ILE A C 1
ATOM 1396 O O . ILE A 1 193 ? -0.704 -2.488 -20.770 1.00 91.62 193 ILE A O 1
ATOM 1400 N N . VAL A 1 194 ? -0.586 -3.532 -18.789 1.00 90.12 194 VAL A N 1
ATOM 1401 C CA . VAL A 1 194 ? 0.616 -2.842 -18.307 1.00 90.12 194 VAL A CA 1
ATOM 1402 C C . VAL A 1 194 ? 1.811 -3.109 -19.218 1.00 90.12 194 VAL A C 1
ATOM 1404 O O . VAL A 1 194 ? 2.481 -2.157 -19.607 1.00 90.12 194 VAL A O 1
ATOM 1407 N N . ALA A 1 195 ? 2.044 -4.361 -19.625 1.00 89.25 195 ALA A N 1
ATOM 1408 C CA . ALA A 1 195 ? 3.109 -4.705 -20.567 1.00 89.25 195 ALA A CA 1
ATOM 1409 C C . ALA A 1 195 ? 2.971 -3.938 -21.893 1.00 89.25 195 ALA A C 1
ATOM 1411 O O . ALA A 1 195 ? 3.956 -3.397 -22.401 1.00 89.25 195 ALA A O 1
ATOM 1412 N N . VAL A 1 196 ? 1.747 -3.835 -22.426 1.00 89.56 196 VAL A N 1
ATOM 1413 C CA . VAL A 1 196 ? 1.459 -3.060 -23.644 1.00 89.56 196 VAL A CA 1
ATOM 1414 C C . VAL A 1 196 ? 1.728 -1.571 -23.425 1.00 89.56 196 VAL A C 1
ATOM 1416 O O . VAL A 1 196 ? 2.413 -0.960 -24.246 1.00 89.56 196 VAL A O 1
ATOM 1419 N N . ILE A 1 197 ? 1.238 -0.985 -22.326 1.00 88.69 197 ILE A N 1
ATOM 1420 C CA . ILE A 1 197 ? 1.459 0.435 -22.001 1.00 88.69 197 ILE A CA 1
ATOM 1421 C C . ILE A 1 197 ? 2.955 0.724 -21.901 1.00 88.69 197 ILE A C 1
ATOM 1423 O O . ILE A 1 197 ? 3.437 1.672 -22.508 1.00 88.69 197 ILE A O 1
ATOM 1427 N N . ILE A 1 198 ? 3.696 -0.109 -21.179 1.00 85.38 198 ILE A N 1
ATOM 1428 C CA . ILE A 1 198 ? 5.128 0.073 -20.951 1.00 85.38 198 ILE A CA 1
ATOM 1429 C C . ILE A 1 198 ? 5.927 -0.052 -22.253 1.00 85.38 198 ILE A C 1
ATOM 1431 O O . ILE A 1 198 ? 6.795 0.776 -22.520 1.00 85.38 198 ILE A O 1
ATOM 1435 N N . THR A 1 199 ? 5.598 -1.036 -23.093 1.00 83.69 199 THR A N 1
ATOM 1436 C CA . THR A 1 199 ? 6.297 -1.261 -24.369 1.00 83.69 199 THR A CA 1
ATOM 1437 C C . THR A 1 199 ? 6.070 -0.113 -25.360 1.00 83.69 199 THR A C 1
ATOM 1439 O O . THR A 1 199 ? 6.964 0.213 -26.138 1.00 83.69 199 THR A O 1
ATOM 1442 N N . ASN A 1 200 ? 4.892 0.523 -25.327 1.00 85.38 200 ASN A N 1
ATOM 1443 C CA . ASN A 1 200 ? 4.507 1.565 -26.287 1.00 85.38 200 ASN A CA 1
ATOM 1444 C C . ASN A 1 200 ? 4.641 3.004 -25.750 1.00 85.38 200 ASN A C 1
ATOM 1446 O O . ASN A 1 200 ? 4.581 3.954 -26.528 1.00 85.38 200 ASN A O 1
ATOM 1450 N N . SER A 1 201 ? 4.817 3.199 -24.440 1.00 82.31 201 SER A N 1
ATOM 1451 C CA . SER A 1 201 ? 4.883 4.528 -23.819 1.00 82.31 201 SER A CA 1
ATOM 1452 C C . SER A 1 201 ? 6.300 5.084 -23.830 1.00 82.31 201 SER A C 1
ATOM 1454 O O . SER A 1 201 ? 7.172 4.580 -23.130 1.00 82.31 201 SER A O 1
ATOM 1456 N N . SER A 1 202 ? 6.528 6.193 -24.536 1.00 77.06 202 SER A N 1
ATOM 1457 C CA . SER A 1 202 ? 7.819 6.896 -24.528 1.00 77.06 202 SER A CA 1
ATOM 1458 C C . SER A 1 202 ? 8.253 7.364 -23.131 1.00 77.06 202 SER A C 1
ATOM 1460 O O . SER A 1 202 ? 9.451 7.397 -22.860 1.00 77.06 202 SER A O 1
ATOM 1462 N N . ALA A 1 203 ? 7.302 7.661 -22.238 1.00 74.12 203 ALA A N 1
ATOM 1463 C CA . ALA A 1 203 ? 7.570 8.127 -20.876 1.00 74.12 203 ALA A CA 1
ATOM 1464 C C . ALA A 1 203 ? 8.116 7.022 -19.954 1.00 74.12 203 ALA A C 1
ATOM 1466 O O . ALA A 1 203 ? 8.970 7.288 -19.117 1.00 74.12 203 ALA A O 1
ATOM 1467 N N . LEU A 1 204 ? 7.650 5.780 -20.122 1.00 77.31 204 LEU A N 1
ATOM 1468 C CA . LEU A 1 204 ? 8.045 4.640 -19.278 1.00 77.31 204 LEU A CA 1
ATOM 1469 C C . LEU A 1 204 ? 9.112 3.754 -19.938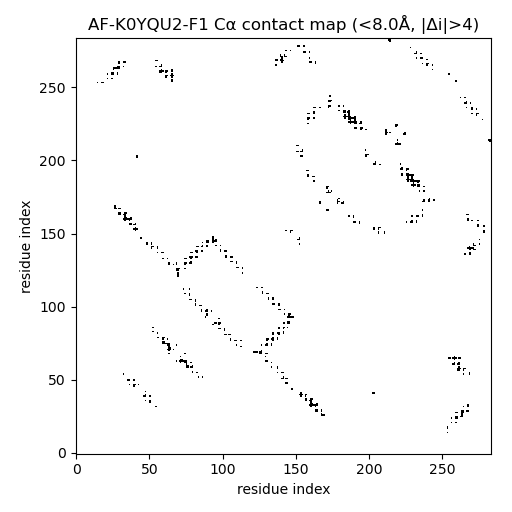 1.00 77.31 204 LEU A C 1
ATOM 1471 O O . LEU A 1 204 ? 9.772 2.962 -19.263 1.00 77.31 204 LEU A O 1
ATOM 1475 N N . ASN A 1 205 ? 9.316 3.895 -21.251 1.00 71.94 205 ASN A N 1
ATOM 1476 C CA . ASN A 1 205 ? 10.269 3.095 -22.017 1.00 71.94 205 ASN A CA 1
ATOM 1477 C C . ASN A 1 205 ? 11.723 3.333 -21.569 1.00 71.94 205 ASN A C 1
ATOM 1479 O O . ASN A 1 205 ? 12.510 2.394 -21.538 1.00 71.94 205 ASN A O 1
ATOM 1483 N N . ALA A 1 206 ? 12.083 4.555 -21.154 1.00 70.19 206 ALA A N 1
ATOM 1484 C CA . ALA A 1 206 ? 13.424 4.848 -20.634 1.00 70.19 206 ALA A CA 1
ATOM 1485 C C . ALA A 1 206 ? 13.737 4.029 -19.369 1.00 70.19 206 ALA A C 1
ATOM 1487 O O . ALA A 1 206 ? 14.702 3.270 -19.343 1.00 70.19 206 ALA A O 1
ATOM 1488 N N . THR A 1 207 ? 12.857 4.098 -18.372 1.00 72.94 207 THR A N 1
ATOM 1489 C CA . THR A 1 207 ? 12.913 3.307 -17.135 1.00 72.94 207 THR A CA 1
ATOM 1490 C C . THR A 1 207 ? 12.946 1.802 -17.405 1.00 72.94 207 THR A C 1
ATOM 1492 O O . THR A 1 207 ? 13.725 1.053 -16.820 1.00 72.94 207 THR A O 1
ATOM 1495 N N . THR A 1 208 ? 12.133 1.356 -18.356 1.00 71.62 208 THR A N 1
ATOM 1496 C CA . THR A 1 208 ? 12.013 -0.054 -18.736 1.00 71.62 208 THR A CA 1
ATOM 1497 C C . THR A 1 208 ? 13.278 -0.589 -19.404 1.00 71.62 208 THR A C 1
ATOM 1499 O O . THR A 1 208 ? 13.674 -1.723 -19.147 1.00 71.62 208 THR A O 1
ATOM 1502 N N . LYS A 1 209 ? 13.951 0.226 -20.225 1.00 69.62 209 LYS A N 1
ATOM 1503 C CA . LYS A 1 209 ? 15.233 -0.123 -20.857 1.00 69.62 209 LYS A CA 1
ATOM 1504 C C . LYS A 1 209 ? 16.390 -0.215 -19.870 1.00 69.62 209 LYS A C 1
ATOM 1506 O O . LYS A 1 209 ? 17.360 -0.893 -20.174 1.00 69.62 209 LYS A O 1
ATOM 1511 N N . VAL A 1 210 ? 16.298 0.458 -18.726 1.00 72.50 210 VAL A N 1
ATOM 1512 C CA . VAL A 1 210 ? 17.282 0.329 -17.643 1.00 72.50 210 VAL A CA 1
ATOM 1513 C C . VAL A 1 210 ? 17.007 -0.935 -16.828 1.00 72.50 210 VAL A C 1
ATOM 1515 O O . VAL A 1 210 ? 17.932 -1.672 -16.511 1.00 72.50 210 VAL A O 1
ATOM 1518 N N . PHE A 1 211 ? 15.733 -1.218 -16.550 1.00 73.94 211 PHE A N 1
ATOM 1519 C CA . PHE A 1 211 ? 15.330 -2.287 -15.637 1.00 73.94 211 PHE A CA 1
ATOM 1520 C C . PHE A 1 211 ? 15.229 -3.688 -16.268 1.00 73.94 211 PHE A C 1
ATOM 1522 O O . PHE A 1 211 ? 15.632 -4.675 -15.667 1.00 73.94 211 PHE A O 1
ATOM 1529 N N . LEU A 1 212 ? 14.686 -3.832 -17.480 1.00 72.31 212 LEU A N 1
ATOM 1530 C CA . LEU A 1 212 ? 14.518 -5.166 -18.078 1.00 72.31 212 LEU A CA 1
ATOM 1531 C C . LEU A 1 212 ? 15.837 -5.905 -18.354 1.00 72.31 212 LEU A C 1
ATOM 1533 O O . LEU A 1 212 ? 15.855 -7.124 -18.189 1.00 72.31 212 LEU A O 1
ATOM 1537 N N . PRO A 1 213 ? 16.933 -5.238 -18.765 1.00 68.56 213 PRO A N 1
ATOM 1538 C CA . PRO A 1 213 ? 18.208 -5.918 -18.981 1.00 68.56 213 PRO A CA 1
ATOM 1539 C C . PRO A 1 213 ? 18.908 -6.372 -17.697 1.00 68.56 213 PRO A C 1
ATOM 1541 O O . PRO A 1 213 ? 19.784 -7.228 -17.785 1.00 68.56 213 PRO A O 1
ATOM 1544 N N . SER A 1 214 ? 18.553 -5.823 -16.526 1.00 69.00 214 SER A N 1
ATOM 1545 C CA . SER A 1 214 ? 19.103 -6.284 -15.242 1.00 69.00 214 SER A CA 1
ATOM 1546 C C . SER A 1 214 ? 18.436 -7.565 -14.739 1.00 69.00 214 SER A C 1
ATOM 1548 O O . SER A 1 214 ? 18.920 -8.170 -13.790 1.00 69.00 214 SER A O 1
ATOM 1550 N N . LEU A 1 215 ? 17.343 -7.999 -15.377 1.00 71.44 215 LEU A N 1
ATOM 1551 C CA . LEU A 1 215 ? 16.657 -9.244 -15.053 1.00 71.44 215 LEU A CA 1
ATOM 1552 C C . LEU A 1 215 ? 17.344 -10.457 -15.696 1.00 71.44 215 LEU A C 1
ATOM 1554 O O . LEU A 1 215 ? 17.837 -10.366 -16.825 1.00 71.44 215 LEU A O 1
ATOM 1558 N N . PRO A 1 216 ? 17.278 -11.646 -15.063 1.00 71.88 216 PRO A N 1
ATOM 1559 C CA . PRO A 1 216 ? 17.638 -12.896 -15.723 1.00 71.88 216 PRO A CA 1
ATOM 1560 C C . PRO A 1 216 ? 16.868 -13.062 -17.042 1.00 71.88 216 PRO A C 1
ATOM 1562 O O . PRO A 1 216 ? 15.700 -12.685 -17.136 1.00 71.88 216 PRO A O 1
ATOM 1565 N N . ALA A 1 217 ? 17.489 -13.671 -18.059 1.00 69.00 217 ALA A N 1
ATOM 1566 C CA . ALA A 1 217 ? 16.955 -13.724 -19.429 1.00 69.00 217 ALA A CA 1
ATOM 1567 C C . ALA A 1 217 ? 15.503 -14.239 -19.530 1.00 69.00 217 ALA A C 1
ATOM 1569 O O . ALA A 1 217 ? 14.735 -13.763 -20.366 1.00 69.00 217 ALA A O 1
ATOM 1570 N N . THR A 1 218 ? 15.093 -15.151 -18.646 1.00 67.81 218 THR A N 1
ATOM 1571 C CA . THR A 1 218 ? 13.716 -15.665 -18.544 1.00 67.81 218 THR A CA 1
ATOM 1572 C C . THR A 1 218 ? 12.680 -14.613 -18.136 1.00 67.81 218 THR A C 1
ATOM 1574 O O . THR A 1 218 ? 11.519 -14.745 -18.509 1.00 67.81 218 THR A O 1
ATOM 1577 N N . TRP A 1 219 ? 13.077 -13.556 -17.428 1.00 70.12 219 TRP A N 1
ATOM 1578 C CA . TRP A 1 219 ? 12.215 -12.476 -16.927 1.00 70.12 219 TRP A CA 1
ATOM 1579 C C . TRP A 1 219 ? 12.316 -11.179 -17.738 1.00 70.12 219 TRP A C 1
ATOM 1581 O O . TRP A 1 219 ? 11.570 -10.236 -17.491 1.00 70.12 219 TRP A O 1
ATOM 1591 N N . SER A 1 220 ? 13.188 -11.145 -18.748 1.00 71.81 220 SER A N 1
ATOM 1592 C CA . SER A 1 220 ? 13.431 -9.967 -19.593 1.00 71.81 220 SER A CA 1
ATOM 1593 C C . SER A 1 220 ? 12.245 -9.575 -20.491 1.00 71.81 220 SER A C 1
ATOM 1595 O O . SER A 1 220 ? 12.199 -8.458 -21.005 1.00 71.81 220 SER A O 1
ATOM 1597 N N . SER A 1 221 ? 11.265 -10.471 -20.682 1.00 83.06 221 SER A N 1
ATOM 1598 C CA . SER A 1 221 ? 10.063 -10.188 -21.471 1.00 83.06 221 SER A CA 1
ATOM 1599 C C . SER A 1 221 ? 9.004 -9.452 -20.635 1.00 83.06 221 SER A C 1
ATOM 1601 O O . SER A 1 221 ? 8.451 -10.049 -19.702 1.00 83.06 221 SER A O 1
ATOM 1603 N N . PRO A 1 222 ? 8.608 -8.215 -21.006 1.00 82.44 222 PRO A N 1
ATOM 1604 C CA . PRO A 1 222 ? 7.518 -7.493 -20.341 1.00 82.44 222 PRO A CA 1
ATOM 1605 C C . PRO A 1 222 ? 6.213 -8.298 -20.325 1.00 82.44 222 PRO A C 1
ATOM 1607 O O . PRO A 1 222 ? 5.467 -8.283 -19.347 1.00 82.44 222 PRO A O 1
ATOM 1610 N N . TYR A 1 223 ? 5.955 -9.035 -21.408 1.00 86.94 223 TYR A N 1
ATOM 1611 C CA . TYR A 1 223 ? 4.750 -9.842 -21.596 1.00 86.94 223 TYR A CA 1
ATOM 1612 C C . TYR A 1 223 ? 4.717 -11.107 -20.734 1.00 86.94 223 TYR A C 1
ATOM 1614 O O . TYR A 1 223 ? 3.673 -11.744 -20.653 1.00 86.94 223 TYR A O 1
ATOM 1622 N N . LEU A 1 224 ? 5.827 -11.473 -20.089 1.00 86.44 224 LEU A N 1
ATOM 1623 C CA . LEU A 1 224 ? 5.869 -12.540 -19.089 1.00 86.44 224 LEU A CA 1
ATOM 1624 C C . LEU A 1 224 ? 5.876 -11.956 -17.669 1.00 86.44 224 LEU A C 1
ATOM 1626 O O . LEU A 1 224 ? 5.112 -12.394 -16.809 1.00 86.44 224 LEU A O 1
ATOM 1630 N N . LEU A 1 225 ? 6.700 -10.930 -17.446 1.00 86.50 225 LEU A N 1
ATOM 1631 C CA . LEU A 1 225 ? 6.928 -10.322 -16.137 1.00 86.50 225 LEU A CA 1
ATOM 1632 C C . LEU A 1 225 ? 5.669 -9.655 -15.571 1.00 86.50 225 LEU A C 1
ATOM 1634 O O . LEU A 1 225 ? 5.228 -9.977 -14.466 1.00 86.50 225 LEU A O 1
ATOM 1638 N N . PHE A 1 226 ? 5.061 -8.739 -16.330 1.00 89.00 226 PHE A N 1
ATOM 1639 C CA . PHE A 1 226 ? 3.950 -7.936 -15.822 1.00 89.00 226 PHE A CA 1
ATOM 1640 C C . PHE A 1 226 ? 2.665 -8.735 -15.592 1.00 89.00 226 PHE A C 1
ATOM 1642 O O . PHE A 1 226 ? 1.979 -8.429 -14.619 1.00 89.00 226 PHE A O 1
ATOM 1649 N N . PRO A 1 227 ? 2.322 -9.775 -16.375 1.00 91.44 227 PRO A N 1
ATOM 1650 C CA . PRO A 1 227 ? 1.230 -10.684 -16.019 1.00 91.44 227 PRO A CA 1
ATOM 1651 C C . PRO A 1 227 ? 1.440 -11.414 -14.692 1.00 91.44 227 PRO A C 1
ATOM 1653 O O . PRO A 1 227 ? 0.495 -11.537 -13.911 1.00 91.44 227 PRO A O 1
ATOM 1656 N N . ILE A 1 228 ? 2.670 -11.849 -14.400 1.00 89.81 228 ILE A N 1
ATOM 1657 C CA . ILE A 1 228 ? 3.006 -12.497 -13.125 1.00 89.81 228 ILE A CA 1
ATOM 1658 C C . ILE A 1 228 ? 2.912 -11.482 -11.982 1.00 89.81 228 ILE A C 1
ATOM 1660 O O . ILE A 1 228 ? 2.265 -11.757 -10.970 1.00 89.81 228 ILE A O 1
ATOM 1664 N N . PHE A 1 229 ? 3.459 -10.278 -12.164 1.00 89.62 229 PHE A N 1
ATOM 1665 C CA . PHE A 1 229 ? 3.315 -9.194 -11.189 1.00 89.62 229 PHE A CA 1
ATOM 1666 C C . PHE A 1 229 ? 1.850 -8.837 -10.964 1.00 89.62 229 PHE A C 1
ATOM 1668 O O . PHE A 1 229 ? 1.405 -8.761 -9.826 1.00 89.62 229 PHE A O 1
ATOM 1675 N N . GLY A 1 230 ? 1.072 -8.684 -12.033 1.00 90.56 230 GLY A N 1
ATOM 1676 C CA . GLY A 1 230 ? -0.354 -8.395 -11.969 1.00 90.56 230 GLY A CA 1
ATOM 1677 C C . GLY A 1 230 ? -1.129 -9.464 -11.201 1.00 90.56 230 GLY A C 1
ATOM 1678 O O . GLY A 1 230 ? -1.992 -9.122 -10.389 1.00 90.56 230 GLY A O 1
ATOM 1679 N N . ALA A 1 231 ? -0.789 -10.745 -11.377 1.00 90.19 231 ALA A N 1
ATOM 1680 C CA . ALA A 1 231 ? -1.370 -11.844 -10.608 1.00 90.19 231 ALA A CA 1
ATOM 1681 C C . ALA A 1 231 ? -1.014 -11.758 -9.111 1.00 90.19 231 ALA A C 1
ATOM 1683 O O . ALA A 1 231 ? -1.913 -11.825 -8.270 1.00 90.19 231 ALA A O 1
ATOM 1684 N N . VAL A 1 232 ? 0.262 -11.548 -8.767 1.00 90.69 232 VAL A N 1
ATOM 1685 C CA . VAL A 1 232 ? 0.717 -11.421 -7.367 1.00 90.69 232 VAL A CA 1
ATOM 1686 C C . VAL A 1 232 ? 0.112 -10.187 -6.693 1.00 90.69 232 VAL A C 1
ATOM 1688 O O . VAL A 1 232 ? -0.420 -10.281 -5.586 1.00 90.69 232 VAL A O 1
ATOM 1691 N N . LEU A 1 233 ? 0.111 -9.041 -7.374 1.00 91.12 233 LEU A N 1
ATOM 1692 C CA . LEU A 1 233 ? -0.514 -7.810 -6.892 1.00 91.12 233 LEU A CA 1
ATOM 1693 C C . LEU A 1 233 ? -2.023 -7.984 -6.719 1.00 91.12 233 LEU A C 1
ATOM 1695 O O . LEU A 1 233 ? -2.585 -7.505 -5.738 1.00 91.12 233 LEU A O 1
ATOM 1699 N N . SER A 1 234 ? -2.687 -8.714 -7.615 1.00 89.38 234 SER A N 1
ATOM 1700 C CA . SER A 1 234 ? -4.118 -9.006 -7.476 1.00 89.38 234 SER A CA 1
ATOM 1701 C C . SER A 1 234 ? -4.405 -9.963 -6.322 1.00 89.38 234 SER A C 1
ATOM 1703 O O . SER A 1 234 ? -5.406 -9.798 -5.629 1.00 89.38 234 SER A O 1
ATOM 1705 N N . ALA A 1 235 ? -3.513 -10.915 -6.039 1.00 88.19 235 ALA A N 1
ATOM 1706 C CA . ALA A 1 235 ? -3.598 -11.720 -4.824 1.00 88.19 235 ALA A CA 1
ATOM 1707 C C . ALA A 1 235 ? -3.444 -10.848 -3.566 1.00 88.19 235 ALA A C 1
ATOM 1709 O O . ALA A 1 235 ? -4.262 -10.945 -2.652 1.00 88.19 235 ALA A O 1
ATOM 1710 N N . GLY A 1 236 ? -2.463 -9.939 -3.534 1.00 87.00 236 GLY A N 1
ATOM 1711 C CA . GLY A 1 236 ? -2.311 -8.962 -2.448 1.00 87.00 236 GLY A CA 1
ATOM 1712 C C . GLY A 1 236 ? -3.569 -8.106 -2.266 1.00 87.00 236 GLY A C 1
ATOM 1713 O O . GLY A 1 236 ? -4.122 -8.020 -1.169 1.00 87.00 236 GLY A O 1
ATOM 1714 N N . ALA A 1 237 ? -4.095 -7.568 -3.366 1.00 86.12 237 ALA A N 1
ATOM 1715 C CA . ALA A 1 237 ? -5.339 -6.811 -3.410 1.00 86.12 237 ALA A CA 1
ATOM 1716 C C . ALA A 1 237 ? -6.538 -7.608 -2.876 1.00 86.12 237 ALA A C 1
ATOM 1718 O O . ALA A 1 237 ? -7.340 -7.064 -2.115 1.00 86.12 237 ALA A O 1
ATOM 1719 N N . PHE A 1 238 ? -6.642 -8.895 -3.220 1.00 84.56 238 PHE A N 1
ATOM 1720 C CA . PHE A 1 238 ? -7.666 -9.799 -2.695 1.00 84.56 238 PHE A CA 1
ATOM 1721 C C . PHE A 1 238 ? -7.621 -9.885 -1.168 1.00 84.56 238 PHE A C 1
ATOM 1723 O O . PHE A 1 238 ? -8.655 -9.744 -0.509 1.00 84.56 238 PHE A O 1
ATOM 1730 N N . PHE A 1 239 ? -6.429 -10.084 -0.600 1.00 82.81 239 PHE A N 1
ATOM 1731 C CA . PHE A 1 239 ? -6.253 -10.164 0.850 1.00 82.81 239 PHE A CA 1
ATOM 1732 C C . PHE A 1 239 ? -6.597 -8.844 1.538 1.00 82.81 239 PHE A C 1
ATOM 1734 O O . PHE A 1 239 ? -7.364 -8.845 2.506 1.00 82.81 239 PHE A O 1
ATOM 1741 N N . VAL A 1 240 ? -6.105 -7.720 1.011 1.00 84.44 240 VAL A N 1
ATOM 1742 C CA . VAL A 1 240 ? -6.375 -6.396 1.586 1.00 84.44 240 VAL A CA 1
ATOM 1743 C C . VAL A 1 240 ? -7.864 -6.058 1.503 1.00 84.44 240 VAL A C 1
ATOM 1745 O O . VAL A 1 240 ? -8.443 -5.616 2.492 1.00 84.44 240 VAL A O 1
ATOM 1748 N N . GLN A 1 241 ? -8.538 -6.332 0.382 1.00 80.50 241 GLN A N 1
ATOM 1749 C CA . GLN A 1 241 ? -9.987 -6.123 0.284 1.00 80.50 241 GLN A CA 1
ATOM 1750 C C . GLN A 1 241 ? -10.784 -7.039 1.214 1.00 80.50 241 GLN A C 1
ATOM 1752 O O . GLN A 1 241 ? -11.786 -6.602 1.781 1.00 80.50 241 GLN A O 1
ATOM 1757 N N . GLY A 1 242 ? -10.338 -8.282 1.414 1.00 76.62 242 GLY A N 1
ATOM 1758 C CA . GLY A 1 242 ? -10.909 -9.180 2.416 1.00 76.62 242 GLY A CA 1
ATOM 1759 C C . GLY A 1 242 ? -10.803 -8.606 3.830 1.00 76.62 242 GLY A C 1
ATOM 1760 O O . GLY A 1 242 ? -11.790 -8.609 4.562 1.00 76.62 242 GLY A O 1
ATOM 1761 N N . PHE A 1 243 ? -9.640 -8.053 4.185 1.00 79.12 243 PHE A N 1
ATOM 1762 C CA . PHE A 1 243 ? -9.428 -7.366 5.460 1.00 79.12 243 PHE A CA 1
ATOM 1763 C C . PHE A 1 243 ? -10.318 -6.122 5.605 1.00 79.12 243 PHE A C 1
ATOM 1765 O O . PHE A 1 243 ? -10.995 -5.969 6.617 1.00 79.12 243 PHE A O 1
ATOM 1772 N N . VAL A 1 244 ? -10.397 -5.270 4.577 1.00 80.25 244 VAL A N 1
ATOM 1773 C CA . VAL A 1 244 ? -11.257 -4.069 4.573 1.00 80.25 244 VAL A CA 1
ATOM 1774 C C . VAL A 1 244 ? -12.739 -4.441 4.710 1.00 80.25 244 VAL A C 1
ATOM 1776 O O . VAL A 1 244 ? -13.495 -3.756 5.401 1.00 80.25 244 VAL A O 1
ATOM 1779 N N . ALA A 1 245 ? -13.174 -5.520 4.054 1.00 75.94 245 ALA A N 1
ATOM 1780 C CA . ALA A 1 245 ? -14.549 -6.003 4.138 1.00 75.94 245 ALA A CA 1
ATOM 1781 C C . ALA A 1 245 ? -14.894 -6.501 5.548 1.00 75.94 245 ALA A C 1
ATOM 1783 O O . ALA A 1 245 ? -15.963 -6.164 6.055 1.00 75.94 245 ALA A O 1
ATOM 1784 N N . ASP A 1 246 ? -13.987 -7.241 6.186 1.00 75.00 246 ASP A N 1
ATOM 1785 C CA . ASP A 1 246 ? -14.138 -7.687 7.575 1.00 75.00 246 ASP A CA 1
ATOM 1786 C C . ASP A 1 246 ? -14.145 -6.515 8.552 1.00 75.00 246 ASP A C 1
ATOM 1788 O O . ASP A 1 246 ? -15.031 -6.425 9.399 1.00 75.00 246 ASP A O 1
ATOM 1792 N N . PHE A 1 247 ? -13.207 -5.582 8.384 1.00 74.06 247 PHE A N 1
ATOM 1793 C CA . PHE A 1 247 ? -13.125 -4.363 9.182 1.00 74.06 247 PHE A CA 1
ATOM 1794 C C . PHE A 1 247 ? -14.444 -3.583 9.138 1.00 74.06 247 PHE A C 1
ATOM 1796 O O . PHE A 1 247 ? -14.966 -3.168 10.166 1.00 74.06 247 PHE A O 1
ATOM 1803 N N . ARG A 1 248 ? -15.051 -3.467 7.953 1.00 72.88 248 ARG A N 1
ATOM 1804 C CA . ARG A 1 248 ? -16.362 -2.825 7.777 1.00 72.88 248 ARG A CA 1
ATOM 1805 C C . ARG A 1 248 ? -17.536 -3.648 8.291 1.00 72.88 248 ARG A C 1
ATOM 1807 O O . ARG A 1 248 ? -18.547 -3.069 8.668 1.00 72.88 248 ARG A O 1
ATOM 1814 N N . ALA A 1 249 ? -17.443 -4.975 8.274 1.00 67.81 249 ALA A N 1
ATOM 1815 C CA . ALA A 1 249 ? -18.494 -5.846 8.794 1.00 67.81 249 ALA A CA 1
ATOM 1816 C C . ALA A 1 249 ? -18.600 -5.777 10.327 1.00 67.81 249 ALA A C 1
ATOM 1818 O O . ALA A 1 249 ? -19.672 -6.035 10.878 1.00 67.81 249 ALA A O 1
ATOM 1819 N N . LEU A 1 250 ? -17.510 -5.406 11.007 1.00 62.81 250 LEU A N 1
ATOM 1820 C CA . LEU A 1 250 ? -17.497 -5.147 12.448 1.00 62.81 250 LEU A CA 1
ATOM 1821 C C . LEU A 1 250 ? -18.265 -3.862 12.820 1.00 62.81 250 LEU A C 1
ATOM 1823 O O . LEU A 1 250 ? -18.802 -3.769 13.927 1.00 62.81 250 LEU A O 1
ATOM 1827 N N . ASP A 1 251 ? -18.413 -2.918 11.885 1.00 58.84 251 ASP A N 1
ATOM 1828 C CA . ASP A 1 251 ? -19.147 -1.669 12.091 1.00 58.84 251 ASP A CA 1
ATOM 1829 C C . ASP A 1 251 ? -20.657 -1.837 11.855 1.00 58.84 251 ASP A C 1
ATOM 1831 O O . ASP A 1 251 ? -21.171 -1.807 10.737 1.00 58.84 251 ASP A O 1
ATOM 1835 N N . LYS A 1 252 ? -21.415 -1.953 12.952 1.00 56.31 252 LYS A N 1
ATOM 1836 C CA . LYS A 1 252 ? -22.894 -1.930 12.931 1.00 56.31 252 LYS A CA 1
ATOM 1837 C C . LYS A 1 252 ? -23.486 -0.514 12.887 1.00 56.31 252 LYS A C 1
ATOM 1839 O O . LYS A 1 252 ? -24.705 -0.367 12.797 1.00 56.31 252 LYS A O 1
ATOM 1844 N N . LYS A 1 253 ? -22.656 0.529 13.000 1.00 62.59 253 LYS A N 1
ATOM 1845 C CA . LYS A 1 253 ? -23.078 1.937 13.039 1.00 62.59 253 LYS A CA 1
ATOM 1846 C C . LYS A 1 253 ? -22.810 2.623 11.694 1.00 62.59 253 LYS A C 1
ATOM 1848 O O . LYS A 1 253 ? -21.867 2.258 10.999 1.00 62.59 253 LYS A O 1
ATOM 1853 N N . PRO A 1 254 ? -23.618 3.627 11.311 1.00 63.75 254 PRO A N 1
ATOM 1854 C CA . PRO A 1 254 ? -23.335 4.429 10.128 1.00 63.75 254 PRO A CA 1
ATOM 1855 C C . PRO A 1 254 ? -21.991 5.154 10.291 1.00 63.75 254 PRO A C 1
ATOM 1857 O O . PRO A 1 254 ? -21.818 5.966 11.197 1.00 63.75 254 PRO A O 1
ATOM 1860 N N . VAL A 1 255 ? -21.052 4.852 9.397 1.00 65.56 255 VAL A N 1
ATOM 1861 C CA . VAL A 1 255 ? -19.710 5.449 9.355 1.00 65.56 255 VAL A CA 1
ATOM 1862 C C . VAL A 1 255 ? -19.762 6.824 8.668 1.00 65.56 255 VAL A C 1
ATOM 1864 O O . VAL A 1 255 ? -20.426 6.953 7.631 1.00 65.56 255 VAL A O 1
ATOM 1867 N N . PRO A 1 256 ? -19.073 7.858 9.194 1.00 75.25 256 PRO A N 1
ATOM 1868 C CA . PRO A 1 256 ? -18.981 9.161 8.536 1.00 75.25 256 PRO A CA 1
ATOM 1869 C C . PRO A 1 256 ? -18.196 9.071 7.221 1.00 75.25 256 PRO A C 1
ATOM 1871 O O . PRO A 1 256 ? -17.339 8.205 7.055 1.00 75.25 256 PRO A O 1
ATOM 1874 N N . VAL A 1 257 ? -18.424 10.013 6.300 1.00 76.75 257 VAL A N 1
ATOM 1875 C CA . VAL A 1 257 ? -17.740 10.049 4.990 1.00 76.75 257 VAL A CA 1
ATOM 1876 C C . VAL A 1 257 ? -16.217 10.049 5.134 1.00 76.75 257 VAL A C 1
ATOM 1878 O O . VAL A 1 257 ? -15.526 9.348 4.403 1.00 76.75 257 VAL A O 1
ATOM 1881 N N . SER A 1 258 ? -15.686 10.747 6.136 1.00 79.69 258 SER A N 1
ATOM 1882 C CA . SER A 1 258 ? -14.250 10.772 6.419 1.00 79.69 258 SER A CA 1
ATOM 1883 C C . SER A 1 258 ? -13.673 9.387 6.756 1.00 79.69 258 SER A C 1
ATOM 1885 O O . SER A 1 258 ? -12.555 9.074 6.358 1.00 79.69 258 SER A O 1
ATOM 1887 N N . ALA A 1 259 ? -14.445 8.511 7.407 1.00 77.62 259 ALA A N 1
ATOM 1888 C CA . ALA A 1 259 ? -14.047 7.125 7.652 1.00 77.62 259 ALA A CA 1
ATOM 1889 C C . ALA A 1 259 ? -14.074 6.268 6.376 1.00 77.62 259 ALA A C 1
ATOM 1891 O O . ALA A 1 259 ? -13.283 5.333 6.221 1.00 77.62 259 ALA A O 1
ATOM 1892 N N . LEU A 1 260 ? -14.960 6.594 5.431 1.00 79.25 260 LEU A N 1
ATOM 1893 C CA . LEU A 1 260 ? -15.009 5.943 4.119 1.00 79.25 260 LEU A CA 1
ATOM 1894 C C . LEU A 1 260 ? -13.780 6.301 3.280 1.00 79.25 260 LEU A C 1
ATOM 1896 O O . LEU A 1 260 ? -13.260 5.429 2.590 1.00 79.25 260 LEU A O 1
ATOM 1900 N N . ILE A 1 261 ? -13.295 7.540 3.405 1.00 83.62 261 ILE A N 1
ATOM 1901 C CA . ILE A 1 261 ? -12.042 7.989 2.788 1.00 83.62 261 ILE A CA 1
ATOM 1902 C C . ILE A 1 261 ? -10.865 7.196 3.368 1.00 83.62 261 ILE A C 1
ATOM 1904 O O . ILE A 1 261 ? -10.120 6.575 2.615 1.00 83.62 261 ILE A O 1
ATOM 1908 N N . ALA A 1 262 ? -10.750 7.121 4.700 1.00 84.75 262 ALA A N 1
ATOM 1909 C CA . ALA A 1 262 ? -9.689 6.353 5.362 1.00 84.75 262 ALA A CA 1
ATOM 1910 C C . ALA A 1 262 ? -9.693 4.880 4.916 1.00 84.75 262 ALA A C 1
ATOM 1912 O O . ALA A 1 262 ? -8.685 4.336 4.477 1.00 84.75 262 ALA A O 1
ATOM 1913 N N . THR A 1 263 ? -10.861 4.235 4.958 1.00 83.94 263 THR A N 1
ATOM 1914 C CA . THR A 1 263 ? -10.991 2.833 4.530 1.00 83.94 263 THR A CA 1
ATOM 1915 C C . THR A 1 263 ? -10.697 2.645 3.040 1.00 83.94 263 THR A C 1
ATOM 1917 O O . THR A 1 263 ? -10.107 1.633 2.671 1.00 83.94 263 THR A O 1
ATOM 1920 N N . GLY A 1 264 ? -11.041 3.614 2.185 1.00 85.06 264 GLY A N 1
ATOM 1921 C CA . GLY A 1 264 ? -10.729 3.593 0.752 1.00 85.06 264 GLY A CA 1
ATOM 1922 C C . GLY A 1 264 ? -9.235 3.716 0.437 1.00 85.06 264 GLY A C 1
ATOM 1923 O O . GLY A 1 264 ? -8.784 3.167 -0.571 1.00 85.06 264 GLY A O 1
ATOM 1924 N N . LEU A 1 265 ? -8.473 4.376 1.316 1.00 90.62 265 LEU A N 1
ATOM 1925 C CA . LEU A 1 265 ? -7.022 4.560 1.212 1.00 90.62 265 LEU A CA 1
ATOM 1926 C C . LEU A 1 265 ? -6.207 3.400 1.804 1.00 90.62 265 LEU A C 1
ATOM 1928 O O . LEU A 1 265 ? -5.025 3.282 1.501 1.00 90.62 265 LEU A O 1
ATOM 1932 N N . MET A 1 266 ? -6.808 2.498 2.586 1.00 89.75 266 MET A N 1
ATOM 1933 C CA . MET A 1 266 ? -6.088 1.333 3.129 1.00 89.75 266 MET A CA 1
ATOM 1934 C C . MET A 1 266 ? -5.428 0.497 2.030 1.00 89.75 266 MET A C 1
ATOM 1936 O O . MET A 1 266 ? -4.293 0.056 2.174 1.00 89.75 266 MET A O 1
ATOM 1940 N N . MET A 1 267 ? -6.148 0.281 0.928 1.00 88.69 267 MET A N 1
ATOM 1941 C CA . MET A 1 267 ? -5.691 -0.552 -0.177 1.00 88.69 267 MET A CA 1
ATOM 1942 C C . MET A 1 267 ? -4.436 -0.002 -0.873 1.00 88.69 267 MET A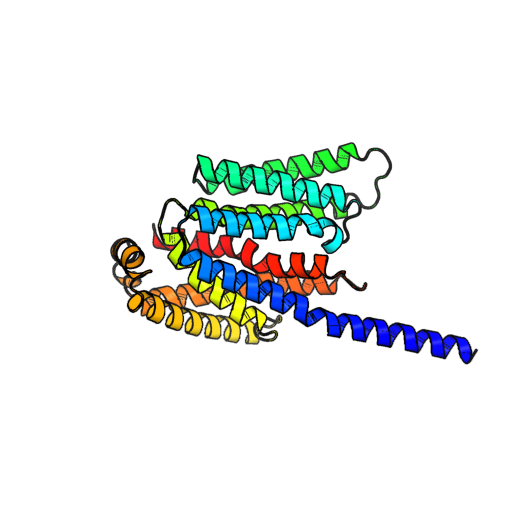 C 1
ATOM 1944 O O . MET A 1 267 ? -3.430 -0.704 -0.875 1.00 88.69 267 MET A O 1
ATOM 1948 N N . PRO A 1 268 ? -4.427 1.224 -1.424 1.00 90.25 268 PRO A N 1
ATOM 1949 C CA . PRO A 1 268 ? -3.231 1.783 -2.056 1.00 90.25 268 PRO A CA 1
ATOM 1950 C C . PRO A 1 268 ? -2.028 1.902 -1.116 1.00 90.25 268 PRO A C 1
ATOM 1952 O O . PRO A 1 268 ? -0.895 1.729 -1.563 1.00 90.25 268 PRO A O 1
ATOM 1955 N N . LEU A 1 269 ? -2.258 2.169 0.174 1.00 92.50 269 LEU A N 1
ATOM 1956 C CA . LEU A 1 269 ? -1.179 2.264 1.157 1.00 92.50 269 LEU A CA 1
ATOM 1957 C C . LEU A 1 269 ? -0.593 0.885 1.485 1.00 92.50 269 LEU A C 1
ATOM 1959 O O . LEU A 1 269 ? 0.618 0.724 1.469 1.00 92.50 269 LEU A O 1
ATOM 1963 N N . ALA A 1 270 ? -1.428 -0.134 1.707 1.00 90.12 270 ALA A N 1
ATOM 1964 C CA . ALA A 1 270 ? -0.957 -1.488 2.014 1.00 90.12 270 ALA A CA 1
ATOM 1965 C C . ALA A 1 270 ? -0.328 -2.205 0.804 1.00 90.12 270 ALA A C 1
ATOM 1967 O O . ALA A 1 270 ? 0.506 -3.094 0.975 1.00 90.12 270 ALA A O 1
ATOM 1968 N N . MET A 1 271 ? -0.714 -1.827 -0.419 1.00 90.38 271 MET A N 1
ATOM 1969 C CA . MET A 1 271 ? -0.182 -2.412 -1.655 1.00 90.38 271 MET A CA 1
ATOM 1970 C C . MET A 1 271 ? 1.283 -2.046 -1.937 1.00 90.38 271 MET A C 1
ATOM 1972 O O . MET A 1 271 ? 1.891 -2.663 -2.811 1.00 90.38 271 MET A O 1
ATOM 1976 N N . SER A 1 272 ? 1.875 -1.118 -1.181 1.00 88.81 272 SER A N 1
ATOM 1977 C CA . SER A 1 272 ? 3.314 -0.838 -1.236 1.00 88.81 272 SER A CA 1
ATOM 1978 C C . SER A 1 272 ? 4.169 -2.053 -0.853 1.00 88.81 272 SER A C 1
ATOM 1980 O O . SER A 1 272 ? 5.242 -2.242 -1.414 1.00 88.81 272 SER A O 1
ATOM 1982 N N . ILE A 1 273 ? 3.688 -2.912 0.057 1.00 86.50 273 ILE A N 1
ATOM 1983 C CA . ILE A 1 273 ? 4.416 -4.092 0.544 1.00 86.50 273 ILE A CA 1
ATOM 1984 C C . ILE A 1 273 ? 4.604 -5.129 -0.572 1.00 86.50 273 ILE A C 1
ATOM 1986 O O . ILE A 1 273 ? 5.751 -5.461 -0.877 1.00 86.50 273 ILE A O 1
ATOM 1990 N N . PRO A 1 274 ? 3.536 -5.656 -1.213 1.00 87.56 274 PRO A N 1
ATOM 1991 C CA . PRO A 1 274 ? 3.714 -6.596 -2.314 1.00 87.56 274 PRO A CA 1
ATOM 1992 C C . PRO A 1 274 ? 4.416 -5.949 -3.514 1.00 87.56 274 PRO A C 1
ATOM 1994 O O . PRO A 1 274 ? 5.169 -6.635 -4.196 1.00 87.56 274 PRO A O 1
ATOM 1997 N N . ALA A 1 275 ? 4.230 -4.645 -3.752 1.00 87.00 275 ALA A N 1
ATOM 1998 C CA . ALA A 1 275 ? 4.971 -3.917 -4.782 1.00 87.00 275 ALA A CA 1
ATOM 1999 C C . ALA A 1 275 ? 6.480 -3.906 -4.506 1.00 87.00 275 ALA A C 1
ATOM 2001 O O . ALA A 1 275 ? 7.268 -4.222 -5.393 1.00 87.00 275 ALA A O 1
ATOM 2002 N N . TYR A 1 276 ? 6.878 -3.612 -3.268 1.00 82.06 276 TYR A N 1
ATOM 2003 C CA . TYR A 1 276 ? 8.274 -3.635 -2.846 1.00 82.06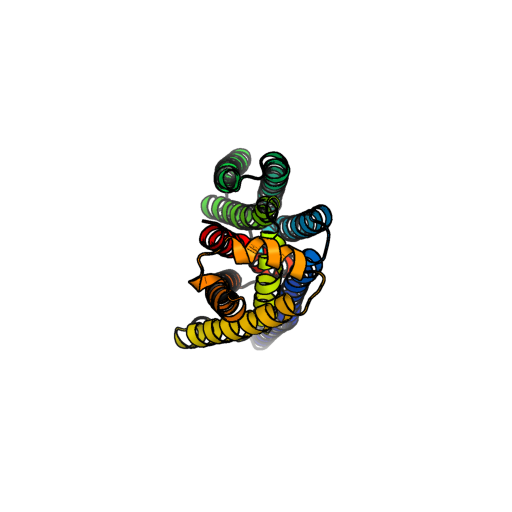 276 TYR A CA 1
ATOM 2004 C C . TYR A 1 276 ? 8.877 -5.039 -2.932 1.00 82.06 276 TYR A C 1
ATOM 2006 O O . TYR A 1 276 ? 9.972 -5.212 -3.462 1.00 82.06 276 TYR A O 1
ATOM 2014 N N . ALA A 1 277 ? 8.147 -6.058 -2.468 1.00 83.25 277 ALA A N 1
ATOM 2015 C CA . ALA A 1 277 ? 8.595 -7.444 -2.556 1.00 83.25 277 ALA A CA 1
ATOM 2016 C C . ALA A 1 277 ? 8.837 -7.872 -4.013 1.00 83.25 277 ALA A C 1
ATOM 2018 O O . ALA A 1 277 ? 9.858 -8.487 -4.306 1.00 83.25 277 ALA A O 1
ATOM 2019 N N . LEU A 1 278 ? 7.938 -7.509 -4.935 1.00 83.19 278 LEU A N 1
ATOM 2020 C CA . LEU A 1 278 ? 8.113 -7.779 -6.365 1.00 83.19 278 LEU A CA 1
ATOM 2021 C C . LEU A 1 278 ? 9.281 -6.997 -6.968 1.00 83.19 278 LEU A C 1
ATOM 2023 O O . LEU A 1 278 ? 10.067 -7.577 -7.711 1.00 83.19 278 LEU A O 1
ATOM 2027 N N . ALA A 1 279 ? 9.421 -5.716 -6.621 1.00 77.69 279 ALA A N 1
ATOM 2028 C CA . ALA A 1 279 ? 10.536 -4.889 -7.069 1.00 77.69 279 ALA A CA 1
ATOM 2029 C C . ALA A 1 279 ? 11.885 -5.500 -6.654 1.00 77.69 279 ALA A C 1
ATOM 2031 O O . ALA A 1 279 ? 12.788 -5.613 -7.478 1.00 77.69 279 ALA A O 1
ATOM 2032 N N . ARG A 1 280 ? 11.999 -5.988 -5.411 1.00 75.12 280 ARG A N 1
ATOM 2033 C CA . ARG A 1 280 ? 13.212 -6.655 -4.911 1.00 75.12 280 ARG A CA 1
ATOM 2034 C C . ARG A 1 280 ? 13.450 -8.033 -5.511 1.00 75.12 280 ARG A C 1
ATOM 2036 O O . ARG A 1 280 ? 14.588 -8.337 -5.831 1.00 75.12 280 ARG A O 1
ATOM 2043 N N . LEU A 1 281 ? 12.411 -8.850 -5.695 1.00 74.25 281 LEU A N 1
ATOM 2044 C CA . LEU A 1 281 ? 12.544 -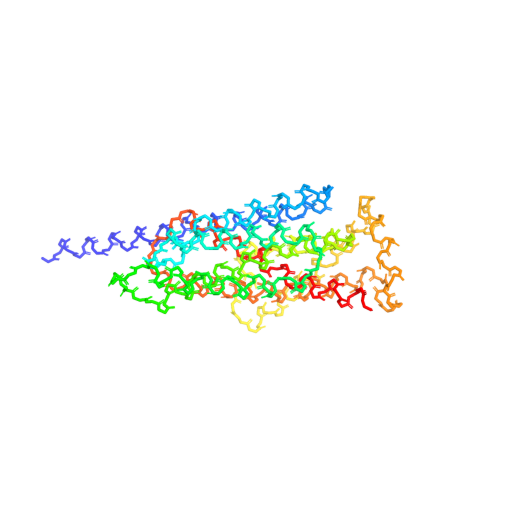10.163 -6.345 1.00 74.25 281 LEU A CA 1
ATOM 2045 C C . LEU A 1 281 ? 12.998 -10.061 -7.806 1.00 74.25 281 LEU A C 1
ATOM 2047 O O . LEU A 1 281 ? 13.500 -11.031 -8.361 1.00 74.25 281 LEU A O 1
ATOM 2051 N N . ALA A 1 282 ? 12.782 -8.906 -8.423 1.00 66.50 282 ALA A N 1
ATOM 2052 C CA . ALA A 1 282 ? 13.130 -8.637 -9.803 1.00 66.50 282 ALA A CA 1
ATOM 2053 C C . ALA A 1 282 ? 14.458 -7.859 -9.935 1.00 66.50 282 ALA A C 1
ATOM 2055 O O . ALA A 1 282 ? 15.117 -7.933 -10.959 1.00 66.50 282 ALA A O 1
ATOM 2056 N N . GLY A 1 283 ? 14.894 -7.136 -8.905 1.00 58.44 283 GLY A N 1
ATOM 2057 C CA . GLY A 1 283 ? 16.201 -6.467 -8.868 1.00 58.44 283 GLY A CA 1
ATOM 2058 C C . GLY A 1 283 ? 17.323 -7.257 -8.179 1.00 58.44 283 GLY A C 1
ATOM 2059 O O . GLY A 1 283 ? 18.351 -6.656 -7.878 1.00 58.44 283 GLY A O 1
ATOM 2060 N N . ALA A 1 284 ? 17.113 -8.541 -7.862 1.00 43.72 284 ALA A N 1
ATOM 2061 C CA . ALA A 1 284 ? 18.085 -9.424 -7.202 1.00 43.72 284 ALA A CA 1
ATOM 2062 C C . ALA A 1 284 ? 18.816 -10.340 -8.192 1.00 43.72 284 ALA A C 1
ATOM 2064 O O . ALA A 1 284 ? 18.147 -10.866 -9.113 1.00 43.72 284 ALA A O 1
#

Radius of gyration: 20.44 Å; Cα contacts (8 Å, |Δi|>4): 407; chains: 1; bounding box: 68×35×61 Å